Protein AF-A0A3N4KVB0-F1 (afdb_monomer)

pLDDT: mean 78.32, std 17.56, range [36.25, 97.25]

Structure (mmCIF, N/CA/C/O backbone):
data_AF-A0A3N4KVB0-F1
#
_entry.id   AF-A0A3N4KVB0-F1
#
loop_
_atom_site.group_PDB
_atom_site.id
_atom_site.type_symbol
_atom_site.label_atom_id
_atom_site.label_alt_id
_atom_site.label_comp_id
_atom_site.label_asym_id
_atom_site.label_entity_id
_atom_site.label_seq_id
_atom_site.pdbx_PDB_ins_code
_atom_site.Cartn_x
_atom_site.Cartn_y
_atom_site.Cartn_z
_atom_site.occupancy
_atom_site.B_iso_or_equiv
_atom_site.auth_seq_id
_atom_site.auth_comp_id
_atom_site.auth_asym_id
_atom_site.auth_atom_id
_atom_site.pdbx_PDB_model_num
ATOM 1 N N . MET A 1 1 ? 65.030 -39.739 13.034 1.00 39.94 1 MET A N 1
ATOM 2 C CA . MET A 1 1 ? 64.770 -38.358 13.494 1.00 39.94 1 MET A CA 1
ATOM 3 C C . MET A 1 1 ? 63.545 -37.870 12.716 1.00 39.94 1 MET A C 1
ATOM 5 O O . MET A 1 1 ? 63.695 -37.475 11.576 1.00 39.94 1 MET A O 1
ATOM 9 N N . VAL A 1 2 ? 62.306 -38.250 13.070 1.00 39.75 2 VAL A N 1
ATOM 10 C CA . VAL A 1 2 ? 61.427 -37.665 14.118 1.00 39.75 2 VAL A CA 1
ATOM 11 C C . VAL A 1 2 ? 61.568 -36.138 14.090 1.00 39.75 2 VAL A C 1
ATOM 13 O O . VAL A 1 2 ? 62.657 -35.647 14.348 1.00 39.75 2 VAL A O 1
ATOM 16 N N . ILE A 1 3 ? 60.562 -35.369 13.661 1.00 39.62 3 ILE A N 1
ATOM 17 C CA . ILE A 1 3 ? 59.364 -35.053 14.456 1.00 39.62 3 ILE A CA 1
ATOM 18 C C . ILE A 1 3 ? 58.080 -35.038 13.611 1.00 39.62 3 ILE A C 1
ATOM 20 O O . ILE A 1 3 ? 58.019 -34.547 12.489 1.00 39.62 3 ILE A O 1
ATOM 24 N N . ARG A 1 4 ? 57.050 -35.599 14.239 1.00 44.38 4 ARG A N 1
ATOM 25 C CA . ARG A 1 4 ? 55.647 -35.725 13.859 1.00 44.38 4 ARG A CA 1
ATOM 26 C C . ARG A 1 4 ? 54.887 -34.648 14.639 1.00 44.38 4 ARG A C 1
ATOM 28 O O . ARG A 1 4 ? 55.039 -34.626 15.855 1.00 44.38 4 ARG A O 1
ATOM 35 N N . THR A 1 5 ? 54.038 -33.843 14.005 1.00 48.06 5 THR A N 1
ATOM 36 C CA . THR A 1 5 ? 52.937 -33.155 14.705 1.00 48.06 5 THR A CA 1
ATOM 37 C C . THR A 1 5 ? 51.694 -33.070 13.822 1.00 48.06 5 THR A C 1
ATOM 39 O O . THR A 1 5 ? 51.668 -32.485 12.745 1.00 48.06 5 THR A O 1
ATOM 42 N N . THR A 1 6 ? 50.666 -33.744 14.320 1.00 46.03 6 THR A N 1
ATOM 43 C CA . THR A 1 6 ? 49.248 -33.741 13.963 1.00 46.03 6 THR A CA 1
ATOM 44 C C . THR A 1 6 ? 48.544 -32.474 14.458 1.00 46.03 6 THR A C 1
ATOM 46 O O . THR A 1 6 ? 48.849 -32.017 15.553 1.00 46.03 6 THR A O 1
ATOM 49 N N . ASN A 1 7 ? 47.546 -31.989 13.713 1.00 40.47 7 ASN A N 1
ATOM 50 C CA . ASN A 1 7 ? 46.268 -31.474 14.242 1.00 40.47 7 ASN A CA 1
ATOM 51 C C . ASN A 1 7 ? 45.282 -31.340 13.063 1.00 40.47 7 ASN A C 1
ATOM 53 O O . ASN A 1 7 ? 45.571 -30.650 12.094 1.00 40.47 7 ASN A O 1
ATOM 57 N N . CYS A 1 8 ? 44.243 -32.173 12.952 1.00 36.25 8 CYS A N 1
ATOM 58 C CA . CYS A 1 8 ? 42.961 -32.109 13.671 1.00 36.25 8 CYS A CA 1
ATOM 59 C C . CYS A 1 8 ? 42.256 -30.751 13.554 1.00 36.25 8 CYS A C 1
ATOM 61 O O . CYS A 1 8 ? 42.463 -29.886 14.389 1.00 36.25 8 CYS A O 1
ATOM 63 N N . CYS A 1 9 ? 41.352 -30.643 12.576 1.00 37.72 9 CYS A N 1
ATOM 64 C CA . CYS A 1 9 ? 40.074 -29.942 12.714 1.00 37.72 9 CYS A CA 1
ATOM 65 C C . CYS A 1 9 ? 39.022 -30.724 11.915 1.00 37.72 9 CYS A C 1
ATOM 67 O O . CYS A 1 9 ? 38.899 -30.591 10.699 1.00 37.72 9 CYS A O 1
ATOM 69 N N . LEU A 1 10 ? 38.291 -31.581 12.627 1.00 45.41 10 LEU A N 1
ATOM 70 C CA . LEU A 1 10 ? 36.965 -32.046 12.239 1.00 45.41 10 LEU A CA 1
ATOM 71 C C . LEU A 1 10 ? 36.037 -30.825 12.205 1.00 45.41 10 LEU A C 1
ATOM 73 O O . LEU A 1 10 ? 35.887 -30.157 13.225 1.00 45.41 10 LEU A O 1
ATOM 77 N N . PHE A 1 11 ? 35.373 -30.560 11.080 1.00 39.38 11 PHE A N 1
ATOM 78 C CA . PHE A 1 11 ? 34.104 -29.840 11.124 1.00 39.38 11 PHE A CA 1
ATOM 79 C C . PHE A 1 11 ? 33.065 -3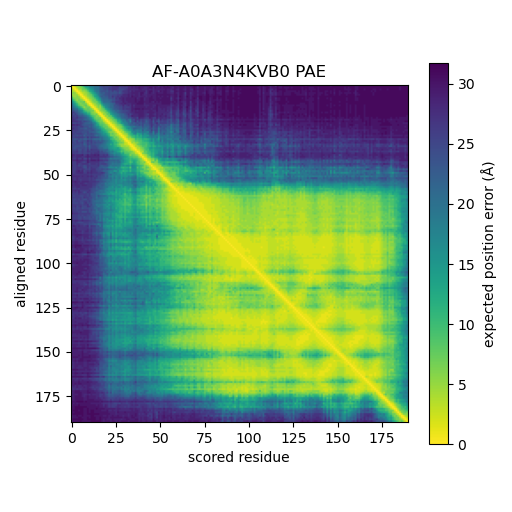0.566 10.282 1.00 39.38 11 PHE A C 1
ATOM 81 O O . PHE A 1 11 ? 33.175 -30.731 9.068 1.00 39.38 11 PHE A O 1
ATOM 88 N N . SER A 1 12 ? 32.097 -31.075 11.028 1.00 39.19 12 SER A N 1
ATOM 89 C CA . SER A 1 12 ? 30.922 -31.801 10.603 1.00 39.19 12 SER A CA 1
ATOM 90 C C . SER A 1 12 ? 29.847 -30.837 10.098 1.00 39.19 12 SER A C 1
ATOM 92 O O . SER A 1 12 ? 29.706 -29.725 10.598 1.00 39.19 12 SER A O 1
ATOM 94 N N . SER A 1 13 ? 29.023 -31.375 9.201 1.00 43.56 13 SER A N 1
ATOM 95 C CA . SER A 1 13 ? 27.627 -31.012 8.954 1.00 43.56 13 SER A CA 1
ATOM 96 C C . SER A 1 13 ? 27.316 -29.833 8.023 1.00 43.56 13 SER A C 1
ATOM 98 O O . SER A 1 13 ? 27.464 -28.661 8.341 1.00 43.56 13 SER A O 1
ATOM 100 N N . SER A 1 14 ? 26.721 -30.233 6.895 1.00 48.12 14 SER A N 1
ATOM 101 C CA . SER A 1 14 ? 25.484 -29.676 6.342 1.00 48.12 14 SER A CA 1
ATOM 102 C C . SER A 1 14 ? 25.466 -28.195 5.965 1.00 48.12 14 SER A C 1
ATOM 104 O O . SER A 1 14 ? 25.083 -27.344 6.751 1.00 48.12 14 SER A O 1
ATOM 106 N N . SER A 1 15 ? 25.663 -27.916 4.675 1.00 44.53 15 SER A N 1
ATOM 107 C CA . SER A 1 15 ? 24.555 -27.396 3.863 1.00 44.53 15 SER A CA 1
ATOM 108 C C . SER A 1 15 ? 24.949 -27.324 2.388 1.00 44.53 15 SER A C 1
ATOM 110 O O . SER A 1 15 ? 25.821 -26.557 1.984 1.00 44.53 15 SER A O 1
ATOM 112 N N . ARG A 1 16 ? 24.277 -28.128 1.560 1.00 48.00 16 ARG A N 1
ATOM 113 C CA . ARG A 1 16 ? 24.369 -28.070 0.097 1.00 48.00 16 ARG A CA 1
ATOM 114 C C . ARG A 1 16 ? 23.515 -26.912 -0.418 1.00 48.00 16 ARG A C 1
ATOM 116 O O . ARG A 1 16 ? 22.483 -27.131 -1.043 1.00 48.00 16 ARG A O 1
ATOM 123 N N . TYR A 1 17 ? 23.948 -25.678 -0.182 1.00 53.25 17 TYR A N 1
ATOM 124 C CA . TYR A 1 17 ? 23.477 -24.556 -0.986 1.00 53.25 17 TYR A CA 1
ATOM 125 C C . TYR A 1 17 ? 24.288 -24.545 -2.277 1.00 53.25 17 TYR A C 1
ATOM 127 O O . TYR A 1 17 ? 25.456 -24.164 -2.303 1.00 53.25 17 TYR A O 1
ATOM 135 N N . LEU A 1 18 ? 23.658 -25.031 -3.347 1.00 49.09 18 LEU A N 1
ATOM 136 C CA . LEU A 1 18 ? 24.132 -24.923 -4.720 1.00 49.09 18 LEU A CA 1
ATOM 137 C C . LEU A 1 18 ? 24.204 -23.439 -5.110 1.00 49.09 18 LEU A C 1
ATOM 139 O O . LEU A 1 18 ? 23.339 -22.920 -5.813 1.00 49.09 18 LEU A O 1
ATOM 143 N N . LEU A 1 19 ? 25.256 -22.749 -4.671 1.00 47.28 19 LEU A N 1
ATOM 144 C CA . LEU A 1 19 ? 25.715 -21.527 -5.312 1.00 47.28 19 LEU A CA 1
ATOM 145 C C . LEU A 1 19 ? 26.264 -21.931 -6.674 1.00 47.28 19 LEU A C 1
ATOM 147 O O . LEU A 1 19 ? 27.447 -22.212 -6.861 1.00 47.28 19 LEU A O 1
ATOM 151 N N . ARG A 1 20 ? 25.354 -21.992 -7.644 1.00 45.25 20 ARG A N 1
ATOM 152 C CA . ARG A 1 20 ? 25.664 -22.062 -9.064 1.00 45.25 20 ARG A CA 1
ATOM 153 C C . ARG A 1 20 ? 26.222 -20.699 -9.465 1.00 45.25 20 ARG A C 1
ATOM 155 O O . ARG A 1 20 ? 25.562 -19.913 -10.135 1.00 45.25 20 ARG A O 1
ATOM 162 N N . ASN A 1 21 ? 27.439 -20.409 -9.009 1.00 51.06 21 ASN A N 1
ATOM 163 C CA . ASN A 1 21 ? 28.239 -19.317 -9.526 1.00 51.06 21 ASN A CA 1
ATOM 164 C C . ASN A 1 21 ? 28.455 -19.617 -11.007 1.00 51.06 21 ASN A C 1
ATOM 166 O O . ASN A 1 21 ? 29.300 -20.430 -11.378 1.00 51.06 21 ASN A O 1
ATOM 170 N N . ALA A 1 22 ? 27.660 -18.975 -11.860 1.00 55.56 22 ALA A N 1
ATOM 171 C CA . ALA A 1 22 ? 27.962 -18.851 -13.270 1.00 55.56 22 ALA A CA 1
ATOM 172 C C . ALA A 1 22 ? 29.211 -17.969 -13.383 1.00 55.56 22 ALA A C 1
ATOM 174 O O . ALA A 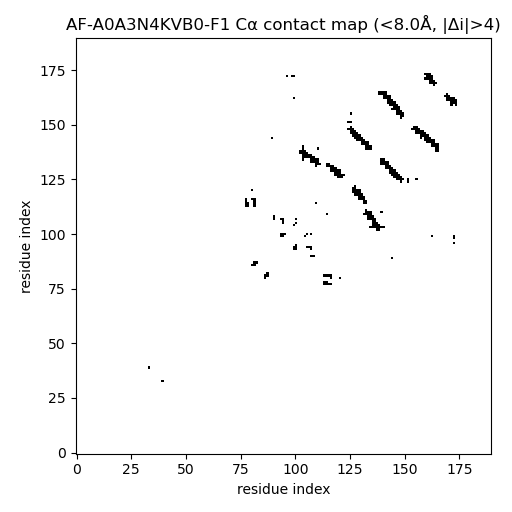1 22 ? 29.139 -16.773 -13.657 1.00 55.56 22 ALA A O 1
ATOM 175 N N . CYS A 1 23 ? 30.375 -18.565 -13.121 1.00 45.06 23 CYS A N 1
ATOM 176 C CA . CYS A 1 23 ? 31.650 -18.012 -13.522 1.00 45.06 23 CYS A CA 1
ATOM 177 C C . CYS A 1 23 ? 31.639 -18.018 -15.051 1.00 45.06 23 CYS A C 1
ATOM 179 O O . CYS A 1 23 ? 31.999 -18.999 -15.698 1.00 45.06 23 CYS A O 1
ATOM 181 N N . SER A 1 24 ? 31.135 -16.934 -15.640 1.00 55.94 24 SER A N 1
ATOM 182 C CA . SER A 1 24 ? 31.396 -16.602 -17.031 1.00 55.94 24 SER A CA 1
ATOM 183 C C . SER A 1 24 ? 32.906 -16.426 -17.136 1.00 55.94 24 SER A C 1
ATOM 185 O O . SER A 1 24 ? 33.425 -15.328 -16.918 1.00 55.94 24 SER A O 1
ATOM 187 N N . ILE A 1 25 ? 33.615 -17.512 -17.448 1.00 56.19 25 ILE A N 1
ATOM 188 C CA . ILE A 1 25 ? 35.012 -17.474 -17.862 1.00 56.19 25 ILE A CA 1
ATOM 189 C C . ILE A 1 25 ? 35.021 -16.677 -19.162 1.00 56.19 25 ILE A C 1
ATOM 191 O O . ILE A 1 25 ? 34.842 -17.193 -20.264 1.00 56.19 25 ILE A O 1
ATOM 195 N N . ARG A 1 26 ? 35.160 -15.359 -19.021 1.00 59.38 26 ARG A N 1
ATOM 196 C CA . ARG A 1 26 ? 35.426 -14.451 -20.121 1.00 59.38 26 ARG A CA 1
ATOM 197 C C . ARG A 1 26 ? 36.766 -14.910 -20.670 1.00 59.38 26 ARG A C 1
ATOM 199 O O . ARG A 1 26 ? 37.788 -14.698 -20.022 1.00 59.38 26 ARG A O 1
ATOM 206 N N . SER A 1 27 ? 36.746 -15.593 -21.815 1.00 56.69 27 SER A N 1
ATOM 207 C CA . SER A 1 27 ? 37.956 -15.953 -22.549 1.00 56.69 27 SER A CA 1
ATOM 208 C C . SER A 1 27 ? 38.737 -14.663 -22.792 1.00 56.69 27 SER A C 1
ATOM 210 O O . SER A 1 27 ? 38.398 -13.852 -23.658 1.00 56.69 27 SER A O 1
ATOM 212 N N . ARG A 1 28 ? 39.739 -14.413 -21.945 1.00 58.88 28 ARG A N 1
ATOM 213 C CA . ARG A 1 28 ? 40.750 -13.401 -22.198 1.00 58.88 28 ARG A CA 1
ATOM 214 C C . ARG A 1 28 ? 41.531 -13.949 -23.380 1.00 58.88 28 ARG A C 1
ATOM 216 O O . ARG A 1 28 ? 42.357 -14.836 -23.205 1.00 58.88 28 ARG A O 1
ATOM 223 N N . LYS A 1 29 ? 41.228 -13.471 -24.590 1.00 57.44 29 LYS A N 1
ATOM 224 C CA . LYS A 1 29 ? 42.141 -13.642 -25.721 1.00 57.44 29 LYS A CA 1
ATOM 225 C C . LYS A 1 29 ? 43.441 -12.963 -25.305 1.00 57.44 29 LYS A C 1
ATOM 227 O O . LYS A 1 29 ? 43.504 -11.739 -25.256 1.00 57.44 29 LYS A O 1
ATOM 232 N N . ILE A 1 30 ? 44.424 -13.761 -24.907 1.00 60.62 30 ILE A N 1
ATOM 233 C CA . ILE A 1 30 ? 45.775 -13.291 -24.631 1.00 60.62 30 ILE A CA 1
ATOM 234 C C . ILE A 1 30 ? 46.317 -12.846 -25.986 1.00 60.62 30 ILE A C 1
ATOM 236 O O . ILE A 1 30 ? 46.565 -13.672 -26.863 1.00 60.62 30 ILE A O 1
ATOM 240 N N . THR A 1 31 ? 46.407 -11.536 -26.201 1.00 60.94 31 THR A N 1
ATOM 241 C CA . THR A 1 31 ? 47.131 -10.999 -27.350 1.00 60.94 31 THR A CA 1
ATOM 242 C C . THR A 1 31 ? 48.589 -11.387 -27.156 1.00 60.94 31 THR A C 1
ATOM 244 O O . THR A 1 31 ? 49.224 -10.952 -26.198 1.00 60.94 31 THR A O 1
ATOM 247 N N . ILE A 1 32 ? 49.088 -12.277 -28.008 1.00 67.12 32 ILE A N 1
ATOM 248 C CA . ILE A 1 32 ? 50.472 -12.749 -27.961 1.00 67.12 32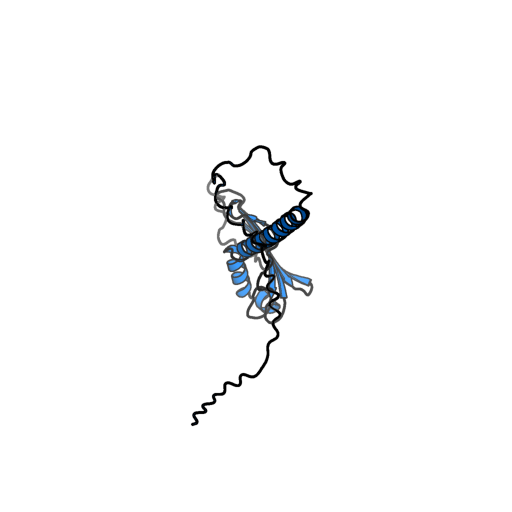 ILE A CA 1
ATOM 249 C C . ILE A 1 32 ? 51.389 -11.540 -28.185 1.00 67.12 32 ILE A C 1
ATOM 251 O O . ILE A 1 32 ? 51.090 -10.693 -29.031 1.00 67.12 32 ILE A O 1
ATOM 255 N N . ALA A 1 33 ? 52.487 -11.458 -27.429 1.00 69.12 33 ALA A N 1
ATOM 256 C CA . ALA A 1 33 ? 53.487 -10.416 -27.619 1.00 69.12 33 ALA A CA 1
ATOM 257 C C . ALA A 1 33 ? 54.062 -10.487 -29.053 1.00 69.12 33 ALA A C 1
ATOM 259 O O . ALA A 1 33 ? 54.338 -11.584 -29.550 1.00 69.12 33 ALA A O 1
ATOM 260 N N . PRO A 1 34 ? 54.212 -9.346 -29.742 1.00 65.06 34 PRO A N 1
ATOM 261 C CA . PRO A 1 34 ? 54.744 -9.310 -31.100 1.00 65.06 34 PRO A CA 1
ATOM 262 C C . PRO A 1 34 ? 56.195 -9.808 -31.131 1.00 65.06 34 PRO A C 1
ATOM 264 O O . PRO A 1 34 ? 56.968 -9.575 -30.204 1.00 65.06 34 PRO A O 1
ATOM 267 N N . LYS A 1 35 ? 56.562 -10.520 -32.202 1.00 69.56 35 LYS A N 1
ATOM 268 C CA . LYS A 1 35 ? 57.919 -11.056 -32.392 1.00 69.56 35 LYS A CA 1
ATOM 269 C C . LYS A 1 35 ? 58.914 -9.912 -32.641 1.00 69.56 35 LYS A C 1
ATOM 271 O O . LYS A 1 35 ? 58.561 -8.920 -33.279 1.00 69.56 35 LYS A O 1
ATOM 276 N N . THR A 1 36 ? 60.153 -10.069 -32.176 1.00 68.69 36 THR A N 1
ATOM 277 C CA . THR A 1 36 ? 61.241 -9.089 -32.335 1.00 68.69 36 THR A CA 1
ATOM 278 C C . THR A 1 36 ? 61.428 -8.714 -33.812 1.00 68.69 36 THR A C 1
ATOM 280 O O . THR A 1 36 ? 61.594 -9.599 -34.648 1.00 68.69 36 THR A O 1
ATOM 283 N N . GLY A 1 37 ? 61.358 -7.416 -34.135 1.00 68.94 37 GLY A N 1
ATOM 284 C CA . GLY A 1 37 ? 61.460 -6.884 -35.506 1.00 68.94 37 GLY A CA 1
ATOM 285 C C . GLY A 1 37 ? 60.140 -6.431 -36.147 1.00 68.94 37 GLY A C 1
ATOM 286 O O . GLY A 1 37 ? 60.154 -5.921 -37.262 1.00 68.94 37 GLY A O 1
ATOM 287 N N . GLN A 1 38 ? 58.998 -6.579 -35.466 1.00 66.00 38 GLN A N 1
ATOM 288 C CA . GLN A 1 38 ? 57.717 -6.033 -35.932 1.00 66.00 38 GLN A CA 1
ATOM 289 C C . GLN A 1 38 ? 57.484 -4.632 -35.350 1.00 66.00 38 GLN A C 1
ATOM 291 O O . GLN A 1 38 ? 57.566 -4.440 -34.137 1.00 66.00 38 GLN A O 1
ATOM 296 N N . VAL A 1 39 ? 57.172 -3.655 -36.206 1.00 64.38 39 VAL A N 1
ATOM 297 C CA . VAL A 1 39 ? 56.772 -2.303 -35.782 1.00 64.38 39 VAL A CA 1
ATOM 298 C C . VAL A 1 39 ? 55.479 -2.375 -34.963 1.00 64.38 39 VAL A C 1
ATOM 300 O O . VAL A 1 39 ? 54.445 -2.833 -35.443 1.00 64.38 39 VAL A O 1
ATOM 303 N N . LEU A 1 40 ? 55.545 -1.928 -33.705 1.00 62.00 40 LEU A N 1
ATOM 304 C CA . LEU A 1 40 ? 54.462 -2.035 -32.713 1.00 62.00 40 LEU A CA 1
ATOM 305 C C . LEU A 1 40 ? 53.258 -1.120 -32.997 1.00 62.00 40 LEU A C 1
ATOM 307 O O . LEU A 1 40 ? 52.252 -1.191 -32.293 1.00 62.00 40 LEU A O 1
ATOM 311 N N . THR A 1 41 ? 53.361 -0.250 -33.999 1.00 64.75 41 THR A N 1
ATOM 312 C CA . THR A 1 41 ? 52.458 0.888 -34.206 1.00 64.75 41 THR A CA 1
ATOM 313 C C . THR A 1 41 ? 51.632 0.818 -35.486 1.00 64.75 41 THR A C 1
ATOM 315 O O . THR A 1 41 ? 50.689 1.594 -35.625 1.00 64.75 41 THR A O 1
ATOM 318 N N . GLU A 1 42 ? 51.894 -0.122 -36.397 1.00 62.34 42 GLU A N 1
ATOM 319 C CA . GLU A 1 42 ? 51.132 -0.190 -37.644 1.00 62.34 42 GLU A CA 1
ATOM 320 C C . GLU A 1 42 ? 49.908 -1.096 -37.499 1.00 62.34 42 GLU A C 1
ATOM 322 O O . GLU A 1 42 ? 49.931 -2.316 -37.694 1.00 62.34 42 GLU A O 1
ATOM 327 N N . ARG A 1 43 ? 48.788 -0.476 -37.123 1.00 65.56 43 ARG A N 1
ATOM 328 C CA . ARG A 1 43 ? 47.470 -1.107 -37.161 1.00 65.56 43 ARG A CA 1
ATOM 329 C C . ARG A 1 43 ? 47.085 -1.284 -38.634 1.00 65.56 43 ARG A C 1
ATOM 331 O O . ARG A 1 43 ? 46.422 -0.413 -39.179 1.00 65.56 43 ARG A O 1
ATOM 338 N N . ARG A 1 44 ? 47.517 -2.382 -39.276 1.00 65.50 44 ARG A N 1
ATOM 339 C CA . ARG A 1 44 ? 47.188 -2.688 -40.685 1.00 65.50 44 ARG A CA 1
ATOM 340 C C . ARG A 1 44 ? 45.701 -2.427 -40.958 1.00 65.50 44 ARG A C 1
ATOM 342 O O . ARG A 1 44 ? 44.852 -3.145 -40.422 1.00 65.50 44 ARG A O 1
ATOM 349 N N . SER A 1 45 ? 45.412 -1.412 -41.774 1.00 68.56 45 SER A N 1
ATOM 350 C CA . SER A 1 45 ? 44.060 -1.031 -42.204 1.00 68.56 45 SER A CA 1
ATOM 351 C C . SER A 1 45 ? 43.394 -2.118 -43.044 1.00 68.56 45 SER A C 1
ATOM 353 O O . SER A 1 45 ? 42.176 -2.248 -43.025 1.00 68.56 45 SER A O 1
ATOM 355 N N . ASP A 1 46 ? 44.196 -2.952 -43.706 1.00 71.00 46 ASP A N 1
ATOM 356 C CA . ASP A 1 46 ? 43.734 -3.895 -44.732 1.00 71.00 46 ASP A CA 1
ATOM 357 C C . ASP A 1 46 ? 43.317 -5.260 -44.161 1.00 71.00 46 ASP A C 1
ATOM 359 O O . ASP A 1 46 ? 43.199 -6.258 -44.874 1.00 71.00 46 ASP A O 1
ATOM 363 N N . ARG A 1 47 ? 43.097 -5.345 -42.843 1.00 72.88 47 ARG A N 1
ATOM 364 C CA . ARG A 1 47 ? 42.525 -6.542 -42.223 1.00 72.88 47 ARG A CA 1
ATOM 365 C C . ARG A 1 47 ? 41.011 -6.501 -42.399 1.00 72.88 47 ARG A C 1
ATOM 367 O O . ARG A 1 47 ? 40.340 -5.701 -41.751 1.00 72.88 47 ARG A O 1
ATOM 374 N N . ALA A 1 48 ? 40.473 -7.424 -43.196 1.00 74.31 48 ALA A N 1
ATOM 375 C CA . ALA A 1 48 ? 39.035 -7.663 -43.252 1.00 74.31 48 ALA A CA 1
ATOM 376 C C . ALA A 1 48 ? 38.477 -7.811 -41.826 1.00 74.31 48 ALA A C 1
ATOM 378 O O . ALA A 1 48 ? 39.004 -8.588 -41.017 1.00 74.31 48 ALA A O 1
ATOM 379 N N . LEU A 1 49 ? 37.445 -7.024 -41.498 1.00 75.38 49 LEU A N 1
ATOM 380 C CA . LEU A 1 49 ? 36.803 -7.116 -40.193 1.00 75.38 49 LEU A CA 1
ATOM 381 C C . LEU A 1 49 ? 36.292 -8.553 -40.006 1.00 75.38 49 LEU A C 1
ATOM 383 O O . LEU A 1 49 ? 35.730 -9.123 -40.944 1.00 75.38 49 LEU A O 1
ATOM 387 N N . PRO A 1 50 ? 36.479 -9.166 -38.821 1.00 77.38 50 PRO A N 1
ATOM 388 C CA . PRO A 1 50 ? 35.891 -10.470 -38.560 1.00 77.38 50 PRO A CA 1
ATOM 389 C C . PRO A 1 50 ? 34.379 -10.366 -38.763 1.00 77.38 50 PRO A C 1
ATOM 391 O O . PRO A 1 50 ? 33.745 -9.474 -38.197 1.00 77.38 50 PRO A O 1
ATOM 394 N N . ALA A 1 51 ? 33.814 -11.269 -39.567 1.00 74.75 51 ALA A N 1
ATOM 395 C CA . ALA A 1 51 ? 32.380 -11.320 -39.803 1.00 74.75 51 ALA A CA 1
ATOM 396 C C . ALA A 1 51 ? 31.662 -11.541 -38.463 1.00 74.75 51 ALA A C 1
ATOM 398 O O . ALA A 1 51 ? 31.694 -12.625 -37.876 1.00 74.75 51 ALA A O 1
ATOM 399 N N . VAL A 1 52 ? 31.057 -10.479 -37.939 1.00 73.06 52 VAL A N 1
ATOM 400 C CA . VAL A 1 52 ? 30.216 -10.537 -36.747 1.00 73.06 52 VAL A CA 1
ATOM 401 C C . VAL A 1 52 ? 28.886 -11.153 -37.161 1.00 73.06 52 VAL A C 1
ATOM 403 O O . VAL A 1 52 ? 28.022 -10.481 -37.714 1.00 73.06 52 VAL A O 1
ATOM 406 N N . GLY A 1 53 ? 28.734 -12.456 -36.918 1.00 73.38 53 GLY A N 1
ATOM 407 C CA . GLY A 1 53 ? 27.443 -13.130 -37.044 1.00 73.38 53 GLY A CA 1
ATOM 408 C C . GLY A 1 53 ? 26.406 -12.538 -36.076 1.00 73.38 53 GLY A C 1
ATOM 409 O O . GLY A 1 53 ? 26.784 -11.933 -35.064 1.00 73.38 53 GLY A O 1
ATOM 410 N N . PRO A 1 54 ? 25.097 -12.702 -36.347 1.00 69.12 54 PRO A N 1
ATOM 411 C CA . PRO A 1 54 ? 24.044 -12.146 -35.505 1.00 69.12 54 PRO A CA 1
ATOM 412 C C . PRO A 1 54 ? 24.214 -12.622 -34.060 1.00 69.12 54 PRO A C 1
ATOM 414 O O . PRO A 1 54 ? 24.208 -13.816 -33.751 1.00 69.12 54 PRO A O 1
ATOM 417 N N . ARG A 1 55 ? 24.396 -11.666 -33.146 1.00 73.31 55 ARG A N 1
ATOM 418 C CA . ARG A 1 55 ? 24.714 -11.946 -31.746 1.00 73.31 55 ARG A CA 1
ATOM 419 C C . ARG A 1 55 ? 23.440 -12.327 -30.990 1.00 73.31 55 ARG A C 1
ATOM 421 O O . ARG A 1 55 ? 22.868 -11.526 -30.264 1.00 73.31 55 ARG A O 1
ATOM 428 N N . ARG A 1 56 ? 23.001 -13.583 -31.125 1.00 74.62 56 ARG A N 1
ATOM 429 C CA . ARG A 1 56 ? 21.802 -14.135 -30.453 1.00 74.62 56 ARG A CA 1
ATOM 430 C C . ARG A 1 56 ? 21.759 -13.849 -28.942 1.00 74.62 56 ARG A C 1
ATOM 432 O O . ARG A 1 56 ? 20.680 -13.705 -28.379 1.00 74.62 56 ARG A O 1
ATOM 439 N N . SER A 1 57 ? 22.915 -13.699 -28.289 1.00 72.81 57 SER A N 1
ATOM 440 C CA . SER A 1 57 ? 22.987 -13.352 -26.865 1.00 72.81 57 SER A CA 1
ATOM 441 C C . SER A 1 57 ? 22.420 -11.966 -26.539 1.00 72.81 57 SER A C 1
ATOM 443 O O . SER A 1 57 ? 21.817 -11.818 -25.484 1.00 72.81 57 SER A O 1
ATOM 445 N N . THR A 1 58 ? 22.585 -10.957 -27.407 1.00 78.50 58 THR A N 1
ATOM 446 C CA . THR A 1 58 ? 22.052 -9.604 -27.150 1.00 78.50 58 THR A CA 1
ATOM 447 C C . THR A 1 58 ? 20.544 -9.546 -27.354 1.00 78.50 58 THR A C 1
ATOM 449 O O . THR A 1 58 ? 19.859 -8.848 -26.615 1.00 78.50 58 THR A O 1
ATOM 452 N N . LEU A 1 59 ? 20.020 -10.345 -28.289 1.00 85.88 59 LEU A N 1
ATOM 453 C CA . LEU A 1 59 ? 18.578 -10.496 -28.504 1.00 85.88 59 LEU A CA 1
ATOM 454 C C . LEU A 1 59 ? 17.866 -11.127 -27.300 1.00 85.88 59 LEU A C 1
ATOM 456 O O . LEU A 1 59 ? 16.688 -10.868 -27.098 1.00 85.88 59 LEU A O 1
ATOM 460 N N . ILE A 1 60 ? 18.572 -11.924 -26.492 1.00 87.25 60 ILE A N 1
ATOM 461 C CA . ILE A 1 60 ? 18.023 -12.538 -25.274 1.00 87.25 60 ILE A CA 1
ATOM 462 C C . ILE A 1 60 ? 18.300 -11.669 -24.040 1.00 87.25 60 ILE A C 1
ATOM 464 O O . ILE A 1 60 ? 17.430 -11.515 -23.189 1.00 87.25 60 ILE A O 1
ATOM 468 N N . SER A 1 61 ? 19.489 -11.069 -23.920 1.00 90.50 61 SER A N 1
ATOM 469 C CA . SER A 1 61 ? 19.850 -10.319 -22.711 1.00 90.50 61 SER A CA 1
ATOM 470 C C . SER A 1 61 ? 19.065 -9.016 -22.554 1.00 90.50 61 SER A C 1
ATOM 472 O O . SER A 1 61 ? 18.743 -8.646 -21.431 1.00 90.50 61 SER A O 1
ATOM 474 N N . VAL A 1 62 ? 18.748 -8.323 -23.655 1.00 93.50 62 VAL A N 1
ATOM 475 C CA . VAL A 1 62 ? 17.980 -7.065 -23.626 1.00 93.50 62 VAL A CA 1
ATOM 476 C C . VAL A 1 62 ? 16.560 -7.259 -23.080 1.00 93.50 62 VAL A C 1
ATOM 478 O O . VAL A 1 62 ? 16.225 -6.572 -22.117 1.00 93.50 62 VAL A O 1
ATOM 481 N N . PRO A 1 63 ? 15.722 -8.182 -23.596 1.00 94.62 63 PRO A N 1
ATOM 482 C CA . PRO A 1 63 ? 14.382 -8.372 -23.046 1.00 94.62 63 PRO A CA 1
ATOM 483 C C . PRO A 1 63 ? 14.428 -8.878 -21.604 1.00 94.62 63 PRO A C 1
ATOM 485 O O . PRO A 1 63 ? 13.658 -8.402 -20.780 1.00 94.62 63 PRO A O 1
ATOM 488 N N . VAL A 1 64 ? 15.368 -9.766 -21.259 1.00 95.56 64 VAL A N 1
ATOM 489 C CA . VAL A 1 64 ? 15.543 -10.222 -19.869 1.00 95.56 64 VAL A CA 1
ATOM 490 C C . VAL A 1 64 ? 15.863 -9.049 -18.941 1.00 95.56 64 VAL A C 1
ATOM 492 O O . VAL A 1 64 ? 15.248 -8.917 -17.885 1.00 95.56 64 VAL A O 1
ATOM 495 N N . PHE A 1 65 ? 16.779 -8.165 -19.342 1.00 96.06 65 PHE A N 1
ATOM 496 C CA . PHE A 1 65 ? 17.100 -6.961 -18.581 1.00 96.06 65 PHE A CA 1
ATOM 497 C C . PHE A 1 65 ? 15.881 -6.045 -18.421 1.00 96.06 65 PHE A C 1
ATOM 499 O O . PHE A 1 65 ? 15.596 -5.610 -17.309 1.00 96.06 65 PHE A O 1
ATOM 506 N N . LEU A 1 66 ? 15.132 -5.796 -19.500 1.00 96.94 66 LEU A N 1
ATOM 507 C CA . LEU A 1 66 ? 13.927 -4.965 -19.457 1.00 96.94 66 LEU A CA 1
ATOM 508 C C . LEU A 1 66 ? 12.834 -5.563 -18.563 1.00 96.94 66 LEU A C 1
ATOM 510 O O . LEU A 1 66 ? 12.175 -4.817 -17.845 1.00 96.94 66 LEU A O 1
ATOM 514 N N . VAL A 1 67 ? 12.669 -6.888 -18.551 1.00 97.25 67 VAL A N 1
ATOM 515 C CA . VAL A 1 67 ? 11.724 -7.577 -17.658 1.00 97.25 67 VAL A CA 1
ATOM 516 C C . VAL A 1 67 ? 12.135 -7.405 -16.199 1.00 97.25 67 VAL A C 1
ATOM 518 O O . VAL A 1 67 ? 11.301 -7.043 -15.373 1.00 97.25 67 VAL A O 1
ATOM 521 N N . ILE A 1 68 ? 13.413 -7.615 -15.873 1.00 97.19 68 ILE A N 1
ATOM 522 C CA . ILE A 1 68 ? 13.917 -7.443 -14.502 1.00 97.19 68 ILE A CA 1
ATOM 523 C C . ILE A 1 68 ? 13.781 -5.984 -14.059 1.00 97.19 68 ILE A C 1
ATOM 525 O O . ILE A 1 68 ? 13.321 -5.720 -12.945 1.00 97.19 68 ILE A O 1
ATOM 529 N N . LEU A 1 69 ? 14.148 -5.039 -14.927 1.00 97.19 69 LEU A N 1
ATOM 530 C CA . LEU A 1 69 ? 14.025 -3.611 -14.660 1.00 97.19 69 LEU A CA 1
ATOM 531 C C . LEU A 1 69 ? 12.559 -3.227 -14.433 1.00 97.19 69 LEU A C 1
ATOM 533 O O . LEU A 1 69 ? 12.241 -2.645 -13.403 1.00 97.19 69 LEU A O 1
ATOM 537 N N . GLY A 1 70 ? 11.660 -3.626 -15.336 1.00 97.25 70 GLY A N 1
ATOM 538 C CA . GLY A 1 70 ? 10.226 -3.360 -15.227 1.00 97.25 70 GLY A CA 1
ATOM 539 C C . GLY A 1 70 ? 9.606 -3.961 -13.965 1.00 97.25 70 GLY A C 1
ATOM 540 O O . GLY A 1 70 ? 8.885 -3.269 -13.249 1.00 97.25 70 GLY A O 1
ATOM 541 N N . ALA A 1 71 ? 9.941 -5.210 -13.630 1.00 95.88 71 ALA A N 1
ATOM 542 C CA . ALA A 1 71 ? 9.488 -5.850 -12.395 1.00 95.88 71 ALA A CA 1
ATOM 543 C C . ALA A 1 71 ? 9.986 -5.099 -11.148 1.00 95.88 71 ALA A C 1
ATOM 545 O O . ALA A 1 71 ? 9.216 -4.864 -10.215 1.00 95.88 71 ALA A O 1
ATOM 546 N N . SER A 1 72 ? 11.248 -4.664 -11.156 1.00 94.62 72 SER A N 1
ATOM 547 C CA . SER A 1 72 ? 11.841 -3.886 -10.062 1.00 94.62 72 SER A CA 1
ATOM 548 C C . SER A 1 72 ? 11.162 -2.523 -9.906 1.00 94.62 72 SER A C 1
ATOM 550 O O . SER A 1 72 ? 10.829 -2.121 -8.792 1.00 94.62 72 SER A O 1
ATOM 552 N N . THR A 1 73 ? 10.893 -1.824 -11.011 1.00 94.50 73 THR A N 1
ATOM 553 C CA . THR A 1 73 ? 10.193 -0.534 -11.011 1.00 94.50 73 THR A CA 1
ATOM 554 C C . THR A 1 73 ? 8.761 -0.667 -10.490 1.00 94.50 73 THR A C 1
ATOM 556 O O . THR A 1 73 ? 8.342 0.134 -9.656 1.00 94.50 73 THR A O 1
ATOM 559 N N . LEU A 1 74 ? 8.021 -1.699 -10.911 1.00 91.12 74 LEU A N 1
ATOM 560 C CA . LEU A 1 74 ? 6.671 -1.966 -10.401 1.00 91.12 74 LEU A CA 1
ATOM 561 C C . LEU A 1 74 ? 6.677 -2.250 -8.893 1.00 91.12 74 LEU A C 1
ATOM 563 O O . LEU A 1 74 ? 5.849 -1.704 -8.162 1.00 91.12 74 LEU A O 1
ATOM 567 N N . ALA A 1 75 ? 7.634 -3.052 -8.418 1.00 89.81 75 ALA A N 1
ATOM 568 C CA . ALA A 1 75 ? 7.797 -3.328 -6.995 1.00 89.81 75 ALA A CA 1
ATOM 569 C C . ALA A 1 75 ? 8.101 -2.049 -6.199 1.00 89.81 75 ALA A C 1
ATOM 571 O O . ALA A 1 75 ? 7.497 -1.814 -5.151 1.00 89.81 75 ALA A O 1
ATOM 572 N N . LEU A 1 76 ? 8.983 -1.191 -6.722 1.00 91.00 76 LEU A N 1
ATOM 573 C CA . LEU A 1 76 ? 9.335 0.074 -6.086 1.00 91.00 76 LEU A CA 1
ATOM 574 C C . LEU A 1 76 ? 8.141 1.032 -6.015 1.00 91.00 76 LEU A C 1
ATOM 576 O O . LEU A 1 76 ? 7.890 1.612 -4.960 1.00 91.00 76 LEU A O 1
ATOM 580 N N . PHE A 1 77 ? 7.369 1.172 -7.095 1.00 89.12 77 PHE A N 1
ATOM 581 C CA . PHE A 1 77 ? 6.168 2.008 -7.079 1.00 89.12 77 PHE A CA 1
ATOM 582 C C . PHE A 1 77 ? 5.130 1.508 -6.078 1.00 89.12 77 PHE A C 1
ATOM 584 O O . PHE A 1 77 ? 4.523 2.318 -5.377 1.00 89.12 77 PHE A O 1
ATOM 591 N N . ASN A 1 78 ? 4.943 0.191 -5.961 1.00 89.06 78 ASN A N 1
ATOM 592 C CA . ASN A 1 78 ? 4.039 -0.353 -4.953 1.00 89.06 78 ASN A CA 1
ATOM 593 C C . ASN A 1 78 ? 4.534 -0.059 -3.525 1.00 89.06 78 ASN A C 1
ATOM 595 O O . ASN A 1 78 ? 3.748 0.375 -2.685 1.00 89.06 78 ASN A O 1
ATOM 599 N N . TYR A 1 79 ? 5.837 -0.206 -3.272 1.00 89.19 79 TYR A N 1
ATOM 600 C CA . TYR A 1 79 ? 6.443 0.124 -1.979 1.00 89.19 79 TYR A CA 1
ATOM 601 C C . TYR A 1 79 ? 6.302 1.612 -1.614 1.00 89.19 79 TYR A C 1
ATOM 603 O O . TYR A 1 79 ? 6.014 1.964 -0.467 1.00 89.19 79 TYR A O 1
ATOM 611 N N . GLN A 1 80 ? 6.463 2.508 -2.591 1.00 87.88 80 GLN A N 1
ATOM 612 C CA . GLN A 1 80 ? 6.248 3.940 -2.384 1.00 87.88 80 GLN A CA 1
ATOM 613 C C . GLN A 1 80 ? 4.785 4.254 -2.050 1.00 87.88 80 GLN A C 1
ATOM 615 O O . GLN A 1 80 ? 4.517 4.999 -1.106 1.00 87.88 80 GLN A O 1
ATOM 620 N N . LYS A 1 81 ? 3.827 3.641 -2.763 1.00 87.31 81 LYS A N 1
ATOM 621 C CA . LYS A 1 81 ? 2.398 3.790 -2.450 1.00 87.31 81 LYS A CA 1
ATOM 622 C C . LYS A 1 81 ? 2.079 3.310 -1.033 1.00 87.31 81 LYS A C 1
ATOM 624 O O . LYS A 1 81 ? 1.397 4.028 -0.307 1.00 87.31 81 LYS A O 1
ATOM 629 N N . SER A 1 82 ? 2.594 2.152 -0.608 1.00 86.44 82 SER A N 1
ATOM 630 C CA . SER A 1 82 ? 2.313 1.610 0.733 1.00 86.44 82 SER A CA 1
ATOM 631 C C . SER A 1 82 ? 2.926 2.430 1.865 1.00 86.44 82 SER A C 1
ATOM 633 O O . SER A 1 82 ? 2.406 2.425 2.974 1.00 86.44 82 SER A O 1
ATOM 635 N N . SER A 1 83 ? 4.014 3.146 1.585 1.00 85.31 83 SER A N 1
ATOM 636 C CA . 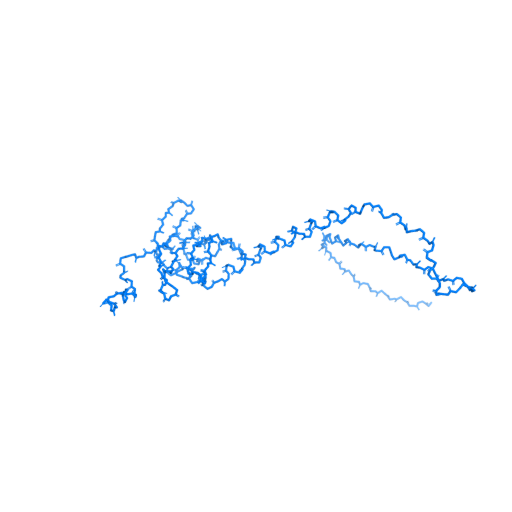SER A 1 83 ? 4.736 3.969 2.564 1.00 85.31 83 SER A CA 1
ATOM 637 C C . SER A 1 83 ? 4.192 5.399 2.679 1.00 85.31 83 SER A C 1
ATOM 639 O O . SER A 1 83 ? 4.793 6.246 3.336 1.00 85.31 83 SER A O 1
ATOM 641 N N . THR A 1 84 ? 3.072 5.703 2.023 1.00 90.38 84 THR A N 1
ATOM 642 C CA . THR A 1 84 ? 2.480 7.043 2.039 1.00 90.38 84 THR A CA 1
ATOM 643 C C . THR A 1 84 ? 1.737 7.323 3.351 1.00 90.38 84 THR A C 1
ATOM 645 O O . THR A 1 84 ? 1.071 6.444 3.898 1.00 90.38 84 THR A O 1
ATOM 648 N N . SER A 1 85 ? 1.776 8.577 3.818 1.00 90.69 85 SER A N 1
ATOM 649 C CA . SER A 1 85 ? 1.104 9.035 5.047 1.00 90.69 85 SER A CA 1
ATOM 650 C C . SER A 1 85 ? -0.391 8.703 5.093 1.00 90.69 85 SER A C 1
ATOM 652 O O . SER A 1 85 ? -0.878 8.265 6.128 1.00 90.69 85 SER A O 1
ATOM 654 N N . VAL A 1 86 ? -1.096 8.842 3.967 1.00 90.62 86 VAL A N 1
ATOM 655 C CA . VAL A 1 86 ? -2.526 8.516 3.819 1.00 90.62 86 VAL A CA 1
ATOM 656 C C . VAL A 1 86 ? -2.819 7.042 4.124 1.00 90.62 86 VAL A C 1
ATOM 658 O O . VAL A 1 86 ? -3.820 6.715 4.757 1.00 90.62 86 VAL A O 1
ATOM 661 N N . VAL A 1 87 ? -1.952 6.122 3.696 1.00 91.88 87 VAL A N 1
ATOM 662 C CA . VAL A 1 87 ? -2.160 4.685 3.938 1.00 91.88 87 VAL A CA 1
ATOM 663 C C . VAL A 1 87 ? -1.947 4.377 5.421 1.00 91.88 87 VAL A C 1
ATOM 665 O O . VAL A 1 87 ? -2.790 3.744 6.051 1.00 91.88 87 VAL A O 1
ATOM 668 N N . SER A 1 88 ? -0.870 4.901 6.010 1.00 92.31 88 SER A N 1
ATOM 669 C CA . SER A 1 88 ? -0.577 4.726 7.436 1.00 92.31 88 SER A CA 1
ATOM 670 C C . SER A 1 88 ? -1.645 5.347 8.344 1.00 92.31 88 SER A C 1
ATOM 672 O O . SER A 1 88 ? -2.016 4.739 9.349 1.00 92.31 88 SER A O 1
ATOM 674 N N . SER A 1 89 ? -2.167 6.530 7.998 1.00 91.94 89 SER A N 1
ATOM 675 C CA . SER A 1 89 ? -3.203 7.208 8.784 1.00 91.94 89 SER A CA 1
A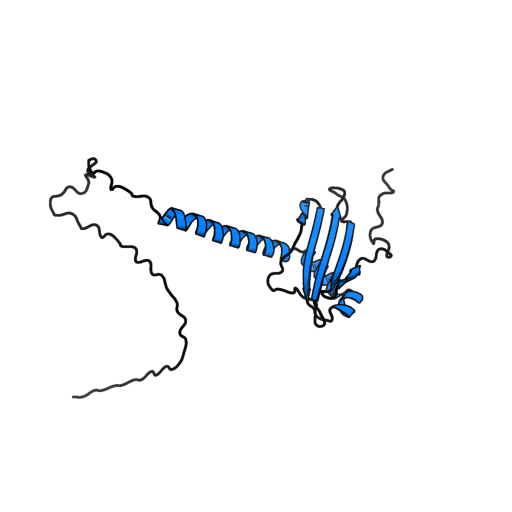TOM 676 C C . SER A 1 89 ? -4.535 6.471 8.718 1.00 91.94 89 SER A C 1
ATOM 678 O O . SER A 1 89 ? -5.164 6.250 9.749 1.00 91.94 89 SER A O 1
ATOM 680 N N . THR A 1 90 ? -4.942 6.026 7.530 1.00 93.38 90 THR A N 1
ATOM 681 C CA . THR A 1 90 ? -6.192 5.280 7.364 1.00 93.38 90 THR A CA 1
ATOM 682 C C . THR A 1 90 ? -6.130 3.895 8.012 1.00 93.38 90 THR A C 1
ATOM 684 O O . THR A 1 90 ? -7.117 3.456 8.601 1.00 93.38 90 THR A O 1
ATOM 687 N N . LEU A 1 91 ? -4.966 3.232 8.008 1.00 92.94 91 LEU A N 1
ATOM 688 C CA . LEU A 1 91 ? -4.765 1.987 8.755 1.00 92.94 91 LEU A CA 1
ATOM 689 C C . LEU A 1 91 ? -4.857 2.224 10.267 1.00 92.94 91 LEU A C 1
ATOM 691 O O . LEU A 1 91 ? -5.428 1.414 10.994 1.00 92.94 91 LEU A O 1
ATOM 695 N N . TYR A 1 92 ? -4.299 3.331 10.758 1.00 92.88 92 TYR A N 1
ATOM 696 C CA . TYR A 1 92 ? -4.417 3.691 12.166 1.00 92.88 92 TYR A CA 1
ATOM 697 C C . TYR A 1 92 ? -5.864 4.009 12.556 1.00 92.88 92 TYR A C 1
ATOM 699 O O . TYR A 1 92 ? -6.347 3.504 13.567 1.00 92.88 92 TYR A O 1
ATOM 707 N N . ALA A 1 93 ? -6.580 4.767 11.726 1.00 92.56 93 ALA A N 1
ATOM 708 C CA . ALA A 1 93 ? -7.996 5.051 11.925 1.00 92.56 93 ALA A CA 1
ATOM 709 C C . ALA A 1 93 ? -8.821 3.751 11.993 1.00 92.56 93 ALA A C 1
ATOM 711 O O . ALA A 1 93 ? -9.686 3.600 12.853 1.00 92.56 93 ALA A O 1
ATOM 712 N N . LEU A 1 94 ? -8.476 2.758 11.167 1.00 93.81 94 LEU A N 1
ATOM 713 C CA . LEU A 1 94 ? -9.085 1.430 11.210 1.00 93.81 94 LEU A CA 1
ATOM 714 C C . LEU A 1 94 ? -8.797 0.685 12.528 1.00 93.81 94 LEU A C 1
ATOM 716 O O . LEU A 1 94 ? -9.674 0.005 13.051 1.00 93.81 94 LEU A O 1
ATOM 720 N N . ARG A 1 95 ? -7.593 0.832 13.100 1.00 92.88 95 ARG A N 1
ATOM 721 C CA . ARG A 1 95 ? -7.197 0.197 14.378 1.00 92.88 95 ARG A CA 1
ATOM 722 C C . ARG A 1 95 ? -7.962 0.711 15.591 1.00 92.88 95 ARG A C 1
ATOM 724 O O . ARG A 1 95 ? -8.087 -0.012 16.581 1.00 92.88 95 ARG A O 1
ATOM 731 N N . VAL A 1 96 ? -8.407 1.961 15.552 1.00 92.44 96 VAL A N 1
ATOM 732 C CA . VAL A 1 96 ? -9.136 2.589 16.663 1.00 92.44 96 VAL A CA 1
ATOM 733 C C . VAL A 1 96 ? -10.651 2.490 16.498 1.00 92.44 96 VAL A C 1
ATOM 735 O O . VAL A 1 96 ? -11.372 2.664 17.476 1.00 92.44 96 VAL A O 1
ATOM 738 N N . HIS A 1 97 ? -11.145 2.173 15.298 1.00 92.19 97 HIS A N 1
ATOM 739 C CA . HIS A 1 97 ? -12.578 2.104 15.031 1.00 92.19 97 HIS A CA 1
ATOM 740 C C . HIS A 1 97 ? -13.234 0.914 15.763 1.00 92.19 97 HIS A C 1
ATOM 742 O O . HIS A 1 97 ? -12.822 -0.232 15.551 1.00 92.19 97 HIS A O 1
ATOM 748 N N . PRO A 1 98 ? -14.275 1.136 16.591 1.00 91.81 98 PRO A N 1
ATOM 749 C CA . PRO A 1 98 ? -14.841 0.094 17.451 1.00 91.81 98 PRO A CA 1
ATOM 750 C C . PRO A 1 98 ? -15.430 -1.072 16.651 1.00 91.81 98 PRO A C 1
ATOM 752 O O . PRO A 1 98 ? -15.153 -2.230 16.954 1.00 91.81 98 PRO A O 1
ATOM 755 N N . GLU A 1 99 ? -16.172 -0.784 15.583 1.00 91.44 99 GLU A N 1
ATOM 756 C CA . GLU A 1 99 ? -16.795 -1.812 14.740 1.00 91.44 99 GLU A CA 1
ATOM 757 C C . GLU A 1 99 ? -15.757 -2.634 13.962 1.00 91.44 99 GLU A C 1
ATOM 759 O O . GLU A 1 99 ? -15.871 -3.853 13.837 1.00 91.44 99 GLU A O 1
ATOM 764 N N . ALA A 1 100 ? -14.672 -1.990 13.514 1.00 91.94 100 ALA A N 1
ATOM 765 C CA . ALA A 1 100 ? -13.610 -2.681 12.792 1.00 91.94 100 ALA A CA 1
ATOM 766 C C . ALA A 1 100 ? -12.865 -3.648 13.719 1.00 91.94 100 ALA A C 1
ATOM 768 O O . ALA A 1 100 ? -12.561 -4.769 13.318 1.00 91.94 100 ALA A O 1
ATOM 769 N N . ARG A 1 101 ? -12.629 -3.253 14.978 1.00 92.50 101 ARG A N 1
ATOM 770 C CA . ARG A 1 101 ? -12.035 -4.127 16.001 1.00 92.50 101 ARG A CA 1
ATOM 771 C C . ARG A 1 101 ? -12.942 -5.285 16.394 1.00 92.50 101 ARG A C 1
ATOM 773 O O . ARG A 1 101 ? -12.450 -6.373 16.674 1.00 92.50 101 ARG A O 1
ATOM 780 N N . GLN A 1 102 ? -14.260 -5.091 16.410 1.00 92.38 102 GLN A N 1
ATOM 781 C CA . GLN A 1 102 ? -15.186 -6.189 16.694 1.00 92.38 102 GLN A CA 1
ATOM 782 C C . GLN A 1 102 ? -15.064 -7.300 15.642 1.00 92.38 102 GLN A C 1
ATOM 784 O O . GLN A 1 102 ? -14.996 -8.475 16.019 1.00 92.38 102 GLN A O 1
ATOM 789 N N . LEU A 1 103 ? -14.957 -6.917 14.363 1.00 92.12 103 LEU A N 1
ATOM 790 C CA . LEU A 1 103 ? -14.889 -7.829 13.218 1.00 92.12 103 LEU A CA 1
ATOM 791 C C . LEU A 1 103 ? -13.489 -8.399 12.949 1.00 92.12 103 LEU A C 1
ATOM 793 O O . LEU A 1 103 ? -13.330 -9.614 12.883 1.00 92.12 103 LEU A O 1
ATOM 797 N N . LEU A 1 104 ? -12.469 -7.550 12.798 1.00 92.50 104 LEU A N 1
ATOM 798 C CA . LEU A 1 104 ? -11.094 -7.976 12.497 1.00 92.50 104 LEU A CA 1
ATOM 799 C C . LEU A 1 104 ? -10.338 -8.449 13.745 1.00 92.50 104 LEU A C 1
ATOM 801 O O . LEU A 1 104 ? -9.381 -9.214 13.627 1.00 92.50 104 LEU A O 1
ATOM 805 N N . GLY A 1 105 ? -10.774 -8.029 14.933 1.00 92.50 105 GLY A N 1
ATOM 806 C CA . GLY A 1 105 ? -10.107 -8.288 16.204 1.00 92.50 105 GLY A CA 1
ATOM 807 C C . GLY A 1 105 ? -9.071 -7.228 16.577 1.00 92.50 105 GLY A C 1
ATOM 808 O O . GLY A 1 105 ? -9.039 -6.119 16.039 1.00 92.50 105 GLY A O 1
ATOM 809 N N . ASP A 1 106 ? -8.212 -7.595 17.521 1.00 87.69 106 ASP A N 1
ATOM 810 C CA . ASP A 1 106 ? -7.066 -6.794 17.940 1.00 87.69 106 ASP A CA 1
ATOM 811 C C . ASP A 1 106 ? -5.886 -6.966 16.968 1.00 87.69 106 ASP A C 1
ATOM 813 O O . ASP A 1 106 ? -5.827 -7.947 16.225 1.00 87.69 106 ASP A O 1
ATOM 817 N N . GLU A 1 107 ? -4.970 -5.992 16.960 1.00 88.50 107 GLU A N 1
ATOM 818 C CA . GLU A 1 107 ? -3.764 -5.960 16.112 1.00 88.50 107 GLU A CA 1
ATOM 819 C C . GLU A 1 107 ? -4.027 -5.966 14.588 1.00 88.50 107 GLU A C 1
ATOM 821 O O . GLU A 1 107 ? -3.579 -6.831 13.836 1.00 88.50 107 GLU A O 1
ATOM 826 N N . ILE A 1 108 ? -4.736 -4.948 14.091 1.00 93.19 108 ILE A N 1
ATOM 827 C CA . ILE A 1 108 ? -4.992 -4.810 12.649 1.00 93.19 108 ILE A CA 1
ATOM 828 C C . ILE A 1 108 ? -3.700 -4.405 11.917 1.00 93.19 108 ILE A C 1
ATOM 830 O O . ILE A 1 108 ? -3.132 -3.331 12.136 1.00 93.19 108 ILE A O 1
ATOM 834 N N . THR A 1 109 ? -3.224 -5.254 11.014 1.00 92.75 109 THR A N 1
ATOM 835 C CA . THR A 1 109 ? -2.010 -5.062 10.211 1.00 92.75 109 THR A CA 1
ATOM 836 C C . THR A 1 109 ? -2.295 -5.279 8.727 1.00 92.75 109 THR A C 1
ATOM 838 O O . THR A 1 109 ? -3.398 -5.649 8.321 1.00 92.75 109 THR A O 1
ATOM 841 N N . TYR A 1 110 ? -1.310 -5.004 7.874 1.00 92.69 110 TYR A N 1
ATOM 842 C CA . TYR A 1 110 ? -1.404 -5.381 6.467 1.00 92.69 110 TYR A CA 1
ATOM 843 C C . TYR A 1 110 ? -1.396 -6.906 6.330 1.00 92.69 110 TYR A C 1
ATOM 845 O O . TYR A 1 110 ? -0.620 -7.587 6.999 1.00 92.69 110 TYR A O 1
ATOM 853 N N . LYS A 1 111 ? -2.201 -7.452 5.410 1.00 90.44 111 LYS A N 1
ATOM 854 C CA . LYS A 1 111 ? -2.234 -8.907 5.165 1.00 90.44 111 LYS A CA 1
ATOM 855 C C . LYS A 1 111 ? -0.889 -9.455 4.671 1.00 90.44 111 LYS A C 1
ATOM 857 O O . LYS A 1 111 ? -0.503 -10.569 5.012 1.00 90.44 111 LYS A O 1
ATOM 862 N N . TYR A 1 112 ? -0.174 -8.672 3.866 1.00 86.31 112 TYR A N 1
ATOM 863 C CA . TYR A 1 112 ? 1.104 -9.051 3.268 1.00 86.31 112 TYR A CA 1
ATOM 864 C C . TYR A 1 112 ? 2.200 -8.062 3.669 1.00 86.31 112 TYR A C 1
ATOM 866 O O . TYR A 1 112 ? 1.929 -6.874 3.827 1.00 86.31 112 TYR A O 1
ATOM 874 N N . LYS A 1 113 ? 3.454 -8.534 3.754 1.00 80.31 113 LYS A N 1
ATOM 875 C CA . LYS A 1 113 ? 4.627 -7.675 4.021 1.00 80.31 113 LYS A CA 1
ATOM 876 C C . LYS A 1 113 ? 4.805 -6.577 2.969 1.00 80.31 113 LYS A C 1
ATOM 878 O O . LYS A 1 113 ? 5.233 -5.479 3.296 1.00 80.31 113 LYS A O 1
ATOM 883 N N . MET A 1 114 ? 4.472 -6.891 1.719 1.00 80.56 114 MET A N 1
ATOM 884 C CA . MET A 1 114 ? 4.384 -5.934 0.623 1.00 80.56 114 MET A CA 1
ATOM 885 C C . MET A 1 114 ? 2.907 -5.834 0.220 1.00 80.56 114 MET A C 1
ATOM 887 O O . MET A 1 114 ? 2.455 -6.627 -0.610 1.00 80.56 114 MET A O 1
ATOM 891 N N . PRO A 1 115 ? 2.115 -4.951 0.853 1.00 82.00 115 PRO A N 1
ATOM 892 C CA . PRO A 1 115 ? 0.704 -4.834 0.529 1.00 82.00 115 PRO A CA 1
ATOM 893 C C . PRO A 1 115 ? 0.571 -4.276 -0.886 1.00 82.00 115 PRO A C 1
ATOM 895 O O . PRO A 1 115 ? 1.172 -3.258 -1.224 1.00 82.00 115 PRO A O 1
ATOM 898 N N . TRP A 1 116 ? -0.198 -4.955 -1.729 1.00 83.69 116 TRP A N 1
ATOM 899 C CA . TRP A 1 116 ? -0.530 -4.433 -3.046 1.00 83.69 116 TRP A CA 1
ATOM 900 C C . TRP A 1 116 ? -1.572 -3.323 -2.885 1.00 83.69 116 TRP A C 1
ATOM 902 O O . TRP A 1 116 ? -2.721 -3.604 -2.540 1.00 83.69 116 TRP A O 1
ATOM 912 N N . ILE A 1 117 ? -1.158 -2.068 -3.079 1.00 86.44 117 ILE A N 1
ATOM 913 C CA . ILE A 1 117 ? -2.048 -0.905 -2.986 1.00 86.44 117 ILE A CA 1
ATOM 914 C C . ILE A 1 117 ? -2.673 -0.692 -4.365 1.00 86.44 117 ILE A C 1
ATOM 916 O O . ILE A 1 117 ? -2.043 -0.157 -5.286 1.00 86.44 117 ILE A O 1
ATOM 920 N N . SER A 1 118 ? -3.928 -1.103 -4.506 1.00 86.19 118 SER A N 1
ATOM 921 C CA . SER A 1 118 ? -4.693 -0.889 -5.730 1.00 86.19 118 SER A CA 1
ATOM 922 C C . SER A 1 118 ? -5.337 0.491 -5.717 1.00 86.19 118 SER A C 1
ATOM 924 O O . SER A 1 118 ? -5.906 0.907 -4.709 1.00 86.19 118 SER A O 1
ATOM 926 N N . GLY A 1 119 ? -5.283 1.171 -6.863 1.00 87.81 119 GLY A N 1
ATOM 927 C CA . GLY A 1 119 ? -5.988 2.428 -7.095 1.00 87.81 119 GLY A CA 1
ATOM 928 C C . GLY A 1 119 ? -5.089 3.642 -7.348 1.00 87.81 119 GLY A C 1
ATOM 929 O O . GLY A 1 119 ? -3.888 3.523 -7.647 1.00 87.81 119 GLY A O 1
ATOM 930 N N . LYS A 1 120 ? -5.720 4.817 -7.299 1.00 88.88 120 LYS A N 1
ATOM 931 C CA . LYS A 1 120 ? -5.127 6.121 -7.595 1.00 88.88 120 LYS A CA 1
ATOM 932 C C . LYS A 1 120 ? -4.719 6.801 -6.295 1.00 88.88 120 LYS A C 1
ATOM 934 O O . LYS A 1 120 ? -5.513 6.953 -5.378 1.00 88.88 120 LYS A O 1
ATOM 939 N N . LEU A 1 121 ? -3.470 7.242 -6.240 1.00 88.38 121 LEU A N 1
ATOM 940 C CA . LEU A 1 121 ? -2.935 8.011 -5.124 1.00 88.38 121 LEU A CA 1
ATOM 941 C C . LEU A 1 121 ? -2.304 9.275 -5.698 1.00 88.38 121 LEU A C 1
ATOM 943 O O . LEU A 1 121 ? -1.092 9.346 -5.884 1.00 88.38 121 LEU A O 1
ATOM 947 N N . SER A 1 122 ? -3.141 10.246 -6.058 1.00 87.38 122 SER A N 1
ATOM 948 C CA . SER A 1 122 ? -2.694 11.525 -6.600 1.00 87.38 122 SER A CA 1
ATOM 949 C C . SER A 1 122 ? -2.921 12.620 -5.568 1.00 87.38 122 SER A C 1
ATOM 951 O O . SER A 1 122 ? -3.886 13.375 -5.636 1.00 87.38 122 SER A O 1
ATOM 953 N N . GLN A 1 123 ? -2.007 12.715 -4.600 1.00 84.12 123 GLN A N 1
ATOM 954 C CA . GLN A 1 123 ? -2.075 13.747 -3.557 1.00 84.12 123 GLN A CA 1
ATOM 955 C C . GLN A 1 123 ? -2.051 15.163 -4.150 1.00 84.12 123 GLN A C 1
ATOM 957 O O . GLN A 1 123 ? -2.787 16.030 -3.693 1.00 84.12 123 GLN A O 1
ATOM 962 N N . LEU A 1 124 ? -1.253 15.382 -5.205 1.00 86.38 124 LEU A N 1
ATOM 963 C CA . LEU A 1 124 ? -1.140 16.682 -5.876 1.00 86.38 124 LEU A CA 1
ATOM 964 C C . LEU A 1 124 ? -2.439 17.115 -6.563 1.00 86.38 124 LEU A C 1
ATOM 966 O O . LEU A 1 124 ? -2.804 18.284 -6.484 1.00 86.38 124 LEU A O 1
ATOM 970 N N . HIS A 1 125 ? -3.134 16.183 -7.221 1.00 84.94 125 HIS A N 1
ATOM 971 C CA . HIS A 1 125 ? -4.419 16.469 -7.871 1.00 84.94 125 HIS A CA 1
ATOM 972 C C . HIS A 1 125 ? -5.596 16.335 -6.900 1.00 84.94 125 HIS A C 1
ATOM 974 O O . HIS A 1 125 ? -6.732 16.596 -7.277 1.00 84.94 125 HIS A O 1
ATOM 980 N N . GLY A 1 126 ? -5.325 15.925 -5.660 1.00 88.25 126 GLY A N 1
ATOM 981 C CA . GLY A 1 126 ? -6.325 15.747 -4.625 1.00 88.25 126 GLY A CA 1
ATOM 982 C C . GLY A 1 126 ? -7.310 14.608 -4.888 1.00 88.25 126 GLY A C 1
ATOM 983 O O . GLY A 1 126 ? -8.403 14.664 -4.349 1.00 88.25 126 GLY A O 1
ATOM 984 N N . ASP A 1 127 ? -6.957 13.605 -5.697 1.00 91.00 127 ASP A N 1
ATOM 985 C CA . ASP A 1 127 ? -7.792 12.421 -5.961 1.00 91.00 127 ASP A CA 1
ATOM 986 C C . ASP A 1 127 ? -7.111 11.174 -5.386 1.00 91.00 127 ASP A C 1
ATOM 988 O O . ASP A 1 127 ? -6.028 10.758 -5.825 1.00 91.00 127 ASP A O 1
ATOM 992 N N . ILE A 1 128 ? -7.734 10.612 -4.353 1.00 93.06 128 ILE A N 1
ATOM 993 C CA . ILE A 1 128 ? -7.252 9.457 -3.609 1.00 93.06 128 ILE A CA 1
ATOM 994 C C . ILE A 1 128 ? -8.360 8.410 -3.635 1.00 93.06 128 ILE A C 1
ATOM 996 O O . ILE A 1 128 ? -9.407 8.586 -3.024 1.00 93.06 128 ILE A O 1
ATOM 1000 N N . ASP A 1 129 ? -8.111 7.295 -4.305 1.00 94.19 129 ASP A N 1
ATOM 1001 C CA . ASP A 1 129 ? -8.980 6.122 -4.337 1.00 94.19 129 ASP A CA 1
ATOM 1002 C C . ASP A 1 129 ? -8.072 4.912 -4.142 1.00 94.19 129 ASP A C 1
ATOM 1004 O O . ASP A 1 129 ? -7.389 4.481 -5.074 1.00 94.19 129 ASP A O 1
ATOM 1008 N N . ILE A 1 130 ?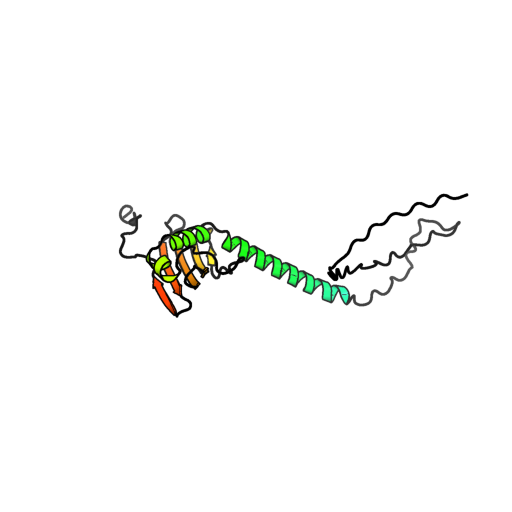 -7.970 4.443 -2.900 1.00 93.69 130 ILE A N 1
ATOM 1009 C CA . ILE A 1 130 ? -7.057 3.372 -2.509 1.00 93.69 130 ILE A CA 1
ATOM 1010 C C . ILE A 1 130 ? -7.818 2.196 -1.917 1.00 93.69 130 ILE A C 1
ATOM 1012 O O . ILE A 1 130 ? -8.820 2.339 -1.217 1.00 93.69 130 ILE A O 1
ATOM 1016 N N . SER A 1 131 ? -7.293 1.007 -2.180 1.00 94.31 131 SER A N 1
ATOM 1017 C CA . SER A 1 131 ? -7.781 -0.235 -1.603 1.00 94.31 131 SER A CA 1
ATOM 1018 C C . SER A 1 131 ? -6.613 -1.142 -1.254 1.00 94.31 131 SER A C 1
ATOM 1020 O O . SER A 1 131 ? -5.656 -1.270 -2.026 1.00 94.31 131 SER A O 1
ATOM 1022 N N . TYR A 1 132 ? -6.673 -1.752 -0.075 1.00 94.06 132 TYR A N 1
ATOM 1023 C CA . TYR A 1 132 ? -5.637 -2.663 0.391 1.00 94.06 132 TYR A CA 1
ATOM 1024 C C . TYR A 1 132 ? -6.182 -3.693 1.373 1.00 94.06 132 TYR A C 1
ATOM 1026 O O . TYR A 1 132 ? -7.162 -3.467 2.081 1.00 94.06 132 TYR A O 1
ATOM 1034 N N . ARG A 1 133 ? -5.540 -4.865 1.395 1.00 94.69 133 ARG A N 1
ATOM 1035 C CA . ARG A 1 133 ? -5.936 -5.961 2.279 1.00 94.69 133 ARG A CA 1
ATOM 1036 C C . ARG A 1 133 ? -5.347 -5.796 3.671 1.00 94.69 133 ARG A C 1
ATOM 1038 O O . ARG A 1 133 ? -4.138 -5.606 3.835 1.00 94.69 133 ARG A O 1
ATOM 1045 N N . VAL A 1 134 ? -6.210 -5.952 4.658 1.00 95.00 134 VAL A N 1
ATOM 1046 C CA . VAL A 1 134 ? -5.900 -5.902 6.081 1.00 95.00 134 VAL A CA 1
ATOM 1047 C C . VAL A 1 134 ? -6.166 -7.260 6.715 1.00 95.00 134 VAL A C 1
ATOM 1049 O O . VAL A 1 134 ? -7.026 -8.018 6.268 1.00 95.00 134 VAL A O 1
ATOM 1052 N N . LYS A 1 135 ? -5.400 -7.568 7.753 1.00 94.62 135 LYS A N 1
ATOM 1053 C CA . LYS A 1 135 ? -5.535 -8.771 8.564 1.00 94.62 135 LYS A CA 1
ATOM 1054 C C . LYS A 1 135 ? -5.534 -8.365 10.032 1.00 94.62 135 LYS A C 1
ATOM 1056 O O . LYS A 1 135 ? -4.689 -7.576 10.444 1.00 94.62 135 LYS A O 1
ATOM 1061 N N . GLY A 1 136 ? -6.463 -8.903 10.805 1.00 94.06 136 GLY A N 1
ATOM 1062 C CA . GLY A 1 136 ? -6.443 -8.846 12.262 1.00 94.06 136 GLY A CA 1
ATOM 1063 C C . GLY A 1 136 ? -6.338 -10.243 12.870 1.00 94.06 136 GLY A C 1
ATOM 1064 O O . GLY A 1 136 ? -6.057 -11.227 12.180 1.00 94.06 136 GLY A O 1
ATOM 1065 N N . THR A 1 137 ? -6.558 -10.329 14.178 1.00 93.75 137 THR A N 1
ATOM 1066 C CA . THR A 1 137 ? -6.546 -11.596 14.930 1.00 93.75 137 THR A CA 1
ATOM 1067 C C . THR A 1 137 ? -7.723 -12.512 14.597 1.00 93.75 137 THR A C 1
ATOM 1069 O O . THR A 1 137 ? -7.547 -13.728 14.574 1.00 93.75 137 THR A O 1
ATOM 1072 N N . LYS A 1 138 ? -8.911 -11.956 14.326 1.00 92.25 138 LYS A N 1
ATOM 1073 C CA . LYS A 1 138 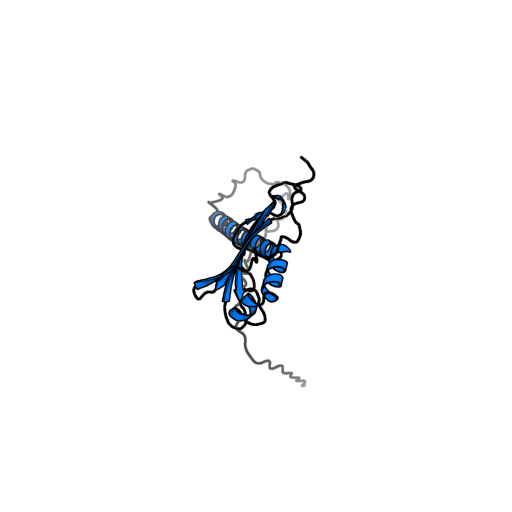? -10.144 -12.723 14.069 1.00 92.25 138 LYS A CA 1
ATOM 1074 C C . LYS A 1 138 ? -10.401 -12.992 12.592 1.00 92.25 138 LYS A C 1
ATOM 1076 O O . LYS A 1 138 ? -11.055 -13.975 12.263 1.00 92.25 138 LYS A O 1
ATOM 1081 N N . GLY A 1 139 ? -9.916 -12.125 11.707 1.00 91.50 139 GLY A N 1
ATOM 1082 C CA . GLY A 1 139 ? -10.224 -12.234 10.289 1.00 91.50 139 GLY A CA 1
ATOM 1083 C C . GLY A 1 139 ? -9.436 -11.283 9.408 1.00 91.50 1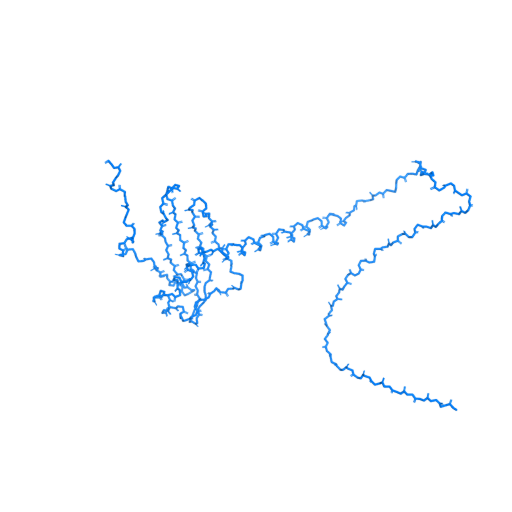39 GLY A C 1
ATOM 1084 O O . GLY A 1 139 ? -8.542 -10.557 9.849 1.00 91.50 139 GLY A O 1
ATOM 1085 N N . GLU A 1 140 ? -9.786 -11.299 8.133 1.00 94.81 140 GLU A N 1
ATOM 1086 C CA . GLU A 1 140 ? -9.167 -10.502 7.085 1.00 94.81 140 GLU A CA 1
ATOM 1087 C C . GLU A 1 140 ? -10.224 -9.848 6.195 1.00 94.81 140 GLU A C 1
ATOM 1089 O O . GLU A 1 140 ? -11.380 -10.274 6.142 1.00 94.81 140 GLU A O 1
ATOM 1094 N N . GLY A 1 141 ? -9.827 -8.762 5.538 1.00 94.81 141 GLY A N 1
ATOM 1095 C CA . GLY A 1 141 ? -10.716 -8.016 4.663 1.00 94.81 141 GLY A CA 1
ATOM 1096 C C . GLY A 1 141 ? -9.989 -7.025 3.763 1.00 94.81 141 GLY A C 1
ATOM 1097 O O . GLY A 1 141 ? -8.777 -6.808 3.855 1.00 94.81 141 GLY A O 1
ATOM 1098 N N . LEU A 1 142 ? -10.750 -6.410 2.869 1.00 95.06 142 LEU A N 1
ATOM 1099 C CA . LEU A 1 142 ? -10.333 -5.338 1.986 1.00 95.06 142 LEU A CA 1
ATOM 1100 C C . LEU A 1 142 ? -10.849 -4.006 2.529 1.00 95.06 142 LEU A C 1
ATOM 1102 O O . LEU A 1 142 ? -12.051 -3.753 2.558 1.00 95.06 142 LEU A O 1
ATOM 1106 N N . MET A 1 143 ? -9.928 -3.134 2.915 1.00 94.62 143 MET A N 1
ATOM 1107 C CA . MET A 1 143 ? -10.242 -1.755 3.253 1.00 94.62 143 MET A CA 1
ATOM 1108 C C . MET A 1 143 ? -10.232 -0.912 1.976 1.00 94.62 143 MET A C 1
ATOM 1110 O O . MET A 1 143 ? -9.349 -1.067 1.124 1.00 94.62 143 MET A O 1
ATOM 1114 N N . ARG A 1 144 ? -11.220 -0.029 1.843 1.00 95.00 144 ARG A N 1
ATOM 1115 C CA . ARG A 1 144 ? -11.366 0.917 0.740 1.00 95.00 144 ARG A CA 1
ATOM 1116 C C . ARG A 1 144 ? -11.522 2.324 1.293 1.00 95.00 144 ARG A C 1
ATOM 1118 O O . ARG A 1 144 ? -12.295 2.565 2.218 1.00 95.00 144 ARG A O 1
ATOM 1125 N N . PHE A 1 145 ? -10.785 3.255 0.708 1.00 94.69 145 PHE A N 1
ATOM 1126 C CA . PHE A 1 145 ? -10.820 4.655 1.090 1.00 94.69 145 PHE A CA 1
ATOM 1127 C C . PHE A 1 145 ? -10.807 5.531 -0.153 1.00 94.69 145 PHE A C 1
ATOM 1129 O O . PHE A 1 145 ? -9.931 5.395 -1.010 1.00 94.69 145 PHE A O 1
ATOM 1136 N N . LYS A 1 146 ? -11.774 6.444 -0.230 1.00 94.25 146 LYS A N 1
ATOM 1137 C CA . LYS A 1 146 ? -11.891 7.423 -1.299 1.00 94.25 146 LYS A CA 1
ATOM 1138 C C . LYS A 1 146 ? -12.056 8.820 -0.728 1.00 94.25 146 LYS A C 1
ATOM 1140 O O . LYS A 1 146 ? -13.017 9.088 -0.006 1.00 94.25 146 LYS A O 1
ATOM 1145 N N . SER A 1 147 ? -11.162 9.716 -1.117 1.00 91.88 147 SER A N 1
ATOM 1146 C CA . SER A 1 147 ? -11.222 11.133 -0.789 1.00 91.88 147 SER A CA 1
ATOM 1147 C C . SER A 1 147 ? -10.861 11.975 -2.003 1.00 91.88 147 SER A C 1
ATOM 1149 O O . SER A 1 147 ? -9.976 11.614 -2.781 1.00 91.88 147 SER A O 1
ATOM 1151 N N . VAL A 1 148 ? -11.569 13.090 -2.169 1.00 92.44 148 VAL A N 1
ATOM 1152 C CA . VAL A 1 148 ? -11.361 14.023 -3.275 1.00 92.44 148 VAL A CA 1
ATOM 1153 C C . VAL A 1 148 ? -11.278 15.457 -2.771 1.00 92.44 148 VAL A C 1
ATOM 1155 O O . VAL A 1 148 ? -11.885 15.819 -1.765 1.00 92.44 148 VAL A O 1
ATOM 1158 N N . ARG A 1 149 ? -10.545 16.294 -3.498 1.00 90.00 149 ARG A N 1
ATOM 1159 C CA . ARG A 1 149 ? -10.462 17.737 -3.283 1.00 90.00 149 ARG A CA 1
ATOM 1160 C C . ARG A 1 149 ? -11.065 18.442 -4.496 1.00 90.00 149 ARG A C 1
ATOM 1162 O O . ARG A 1 149 ? -10.502 18.365 -5.583 1.00 90.00 149 ARG A O 1
ATOM 1169 N N . LYS A 1 150 ? -12.193 19.140 -4.325 1.00 85.94 150 LYS A N 1
ATOM 1170 C CA . LYS A 1 150 ? -12.890 19.817 -5.441 1.00 85.94 150 LYS A CA 1
ATOM 1171 C C . LYS A 1 150 ? -12.108 21.009 -6.011 1.00 85.94 150 LYS A C 1
ATOM 1173 O O . LYS A 1 150 ? -12.113 21.228 -7.217 1.00 85.94 150 LYS A O 1
ATOM 1178 N N . THR A 1 151 ? -11.398 21.747 -5.157 1.00 86.44 151 THR A N 1
ATOM 1179 C CA . THR A 1 151 ? -10.689 22.988 -5.525 1.00 86.44 151 THR A CA 1
ATOM 1180 C C . THR A 1 151 ? -9.206 22.883 -5.182 1.00 86.44 151 THR A C 1
ATOM 1182 O O . THR A 1 151 ? -8.865 22.300 -4.158 1.00 86.44 151 THR A O 1
ATOM 1185 N N . ARG A 1 152 ? -8.300 23.518 -5.947 1.00 80.81 152 ARG A N 1
ATOM 1186 C CA . ARG A 1 152 ? -6.840 23.524 -5.668 1.00 80.81 152 ARG A CA 1
ATOM 1187 C C . ARG A 1 152 ? -6.482 23.967 -4.242 1.00 80.81 152 ARG A C 1
ATOM 1189 O O . ARG A 1 152 ? -5.457 23.530 -3.733 1.00 80.81 152 ARG A O 1
ATOM 1196 N N . MET A 1 153 ? -7.295 24.824 -3.625 1.00 82.31 153 MET A N 1
ATOM 1197 C CA . MET A 1 153 ? -7.143 25.283 -2.236 1.00 82.31 153 MET A CA 1
ATOM 1198 C C . MET A 1 153 ? -8.213 24.716 -1.286 1.00 82.31 153 MET A C 1
ATOM 1200 O O . MET A 1 153 ? -8.164 24.995 -0.096 1.00 82.31 153 MET A O 1
ATOM 1204 N N . GLY A 1 154 ? -9.129 23.873 -1.775 1.00 80.62 154 GLY A N 1
ATOM 1205 C CA . GLY A 1 154 ? -10.212 23.293 -0.970 1.00 80.62 154 GLY A CA 1
ATOM 1206 C C . GLY A 1 154 ? -9.723 22.272 0.059 1.00 80.62 154 GLY A C 1
ATOM 1207 O O . GLY A 1 154 ? -8.548 21.913 0.073 1.00 80.62 154 GLY A O 1
ATOM 1208 N N . MET A 1 155 ? -10.610 21.772 0.906 1.00 83.69 155 MET A N 1
ATOM 1209 C CA . MET A 1 155 ? -10.279 20.688 1.833 1.00 83.69 155 MET A CA 1
ATOM 1210 C C . MET A 1 155 ? -10.511 19.321 1.182 1.00 83.69 155 MET A C 1
ATOM 1212 O O . MET A 1 155 ? -11.141 19.216 0.128 1.00 83.69 155 MET A O 1
ATOM 1216 N N . PHE A 1 156 ? -9.939 18.280 1.783 1.00 85.38 156 PHE A N 1
ATOM 1217 C CA . PHE A 1 156 ? -10.193 16.904 1.373 1.00 85.38 156 PHE A CA 1
ATOM 1218 C C . PHE A 1 156 ? -11.542 16.455 1.928 1.00 85.38 156 PHE A C 1
ATOM 1220 O O . PHE A 1 156 ? -11.724 16.391 3.140 1.00 85.38 156 PHE A O 1
ATOM 1227 N N . GLU A 1 157 ? -12.464 16.118 1.035 1.00 88.81 157 GLU A N 1
ATOM 1228 C CA . GLU A 1 157 ? -13.742 15.506 1.380 1.00 88.81 157 GLU A CA 1
ATOM 1229 C C . GLU A 1 157 ? -13.568 13.987 1.337 1.00 88.81 157 GLU A C 1
ATOM 1231 O O . GLU A 1 157 ? -13.029 13.435 0.370 1.00 88.81 157 GLU A O 1
ATOM 1236 N N . THR A 1 158 ? -13.984 13.287 2.391 1.00 90.88 158 THR A N 1
ATOM 1237 C CA . THR A 1 158 ? -13.970 11.819 2.402 1.00 90.88 158 THR A CA 1
ATOM 1238 C C . THR A 1 158 ? -15.295 11.327 1.839 1.00 90.88 158 THR A C 1
ATOM 1240 O O . THR A 1 158 ? -16.333 11.508 2.457 1.00 90.88 158 THR A O 1
ATOM 1243 N N . LEU A 1 159 ? -15.271 10.709 0.657 1.00 91.25 159 LEU A N 1
ATOM 1244 C CA . LEU A 1 159 ? -16.483 10.221 -0.012 1.00 91.25 159 LEU A CA 1
ATOM 1245 C C . LEU A 1 159 ? -16.865 8.814 0.428 1.00 91.25 159 LEU A C 1
ATOM 1247 O O . LEU A 1 159 ? -18.033 8.434 0.394 1.00 91.25 159 LEU A O 1
ATOM 1251 N N . ARG A 1 160 ? -15.865 7.983 0.726 1.00 91.56 160 ARG A N 1
ATOM 1252 C CA . ARG A 1 160 ? -16.096 6.585 1.066 1.00 91.56 160 ARG A CA 1
ATOM 1253 C C . ARG A 1 160 ? -15.004 6.084 1.984 1.00 91.56 160 ARG A C 1
ATOM 1255 O O . ARG A 1 160 ? -13.821 6.242 1.687 1.00 91.56 160 ARG A O 1
ATOM 1262 N N . TRP A 1 161 ? -15.414 5.424 3.051 1.00 94.25 161 TRP A N 1
ATOM 1263 C CA . TRP A 1 161 ? -14.521 4.627 3.867 1.00 94.25 161 TRP A CA 1
ATOM 1264 C C . TRP A 1 161 ? -15.269 3.379 4.314 1.00 94.25 161 TRP A C 1
ATOM 1266 O O . TRP A 1 161 ? -16.220 3.458 5.091 1.00 94.25 161 TRP A O 1
ATOM 1276 N N . ASP A 1 162 ? -14.889 2.240 3.748 1.00 94.94 162 ASP A N 1
ATOM 1277 C CA . ASP A 1 162 ? -15.572 0.968 3.943 1.00 94.94 162 ASP A CA 1
ATOM 1278 C C . ASP A 1 162 ? -14.585 -0.190 4.109 1.00 94.94 162 ASP A C 1
ATOM 1280 O O . ASP A 1 162 ? -13.473 -0.192 3.573 1.00 94.94 162 ASP A O 1
ATOM 1284 N N . LEU A 1 163 ? -15.007 -1.183 4.885 1.00 95.00 163 LEU A N 1
ATOM 1285 C CA . LEU A 1 163 ? -14.300 -2.432 5.117 1.00 95.00 163 LEU A CA 1
ATOM 1286 C C . LEU A 1 163 ? -15.162 -3.582 4.606 1.00 95.00 163 LEU A C 1
ATOM 1288 O O . LEU A 1 163 ? -16.271 -3.799 5.086 1.00 95.00 163 LEU A O 1
ATOM 1292 N N . ILE A 1 164 ? -14.638 -4.326 3.640 1.00 95.38 164 ILE A N 1
ATOM 1293 C CA . ILE A 1 164 ? -15.272 -5.523 3.093 1.00 95.38 164 ILE A CA 1
ATOM 1294 C C . ILE A 1 164 ? -14.555 -6.725 3.697 1.00 95.38 164 ILE A C 1
ATOM 1296 O O . ILE A 1 164 ? -13.381 -6.946 3.415 1.00 95.38 164 ILE A O 1
ATOM 1300 N N . MET A 1 165 ? -15.238 -7.483 4.542 1.00 94.62 165 MET A N 1
ATOM 1301 C CA . MET A 1 165 ? -14.710 -8.726 5.104 1.00 94.62 165 MET A CA 1
ATOM 1302 C C . MET A 1 165 ? -14.654 -9.812 4.027 1.00 94.62 165 MET A C 1
ATOM 1304 O O . MET A 1 165 ? -15.474 -9.812 3.107 1.00 94.62 165 MET A O 1
ATOM 1308 N N . ASP A 1 166 ? -13.747 -10.779 4.172 1.00 91.50 166 ASP A N 1
ATOM 1309 C CA . ASP A 1 166 ? -13.679 -11.922 3.245 1.00 91.50 166 ASP A CA 1
ATOM 1310 C C . ASP A 1 166 ? -14.961 -12.796 3.301 1.00 91.50 166 ASP A C 1
ATOM 1312 O O . ASP A 1 166 ? -15.308 -13.446 2.317 1.00 91.50 166 ASP A O 1
ATOM 1316 N N . ASP A 1 167 ? -15.743 -12.694 4.385 1.00 88.81 167 ASP A N 1
ATOM 1317 C CA . ASP A 1 167 ? -17.090 -13.278 4.542 1.00 88.81 167 ASP A CA 1
ATOM 1318 C C . ASP A 1 167 ? -18.186 -12.578 3.704 1.00 88.81 167 ASP A C 1
ATOM 1320 O O . ASP A 1 167 ? -19.353 -12.965 3.751 1.00 88.81 167 ASP A O 1
ATOM 1324 N N . GLY A 1 168 ? -17.858 -11.490 2.999 1.00 86.81 168 GLY A N 1
ATOM 1325 C CA . GLY A 1 168 ? -18.800 -10.703 2.193 1.00 86.81 168 GLY A CA 1
ATOM 1326 C C . GLY A 1 168 ? -19.574 -9.623 2.959 1.00 86.81 168 GLY A C 1
ATOM 1327 O O . GLY A 1 168 ? -20.344 -8.878 2.352 1.00 86.81 168 GLY A O 1
ATOM 1328 N N . ARG A 1 169 ? -19.365 -9.480 4.275 1.00 88.75 169 ARG A N 1
ATOM 1329 C CA . ARG A 1 169 ? -19.951 -8.379 5.059 1.00 88.75 169 ARG A CA 1
ATOM 1330 C C . ARG A 1 169 ? -19.236 -7.072 4.736 1.00 88.75 169 ARG A C 1
ATOM 1332 O O . ARG A 1 169 ? -18.016 -6.993 4.864 1.00 88.75 169 ARG A O 1
ATOM 1339 N N . GLN A 1 170 ? -19.993 -6.048 4.363 1.00 90.81 170 GLN A N 1
ATOM 1340 C CA . GLN A 1 170 ? -19.476 -4.701 4.152 1.00 90.81 170 GLN A CA 1
ATOM 1341 C C . GLN A 1 170 ? -19.886 -3.809 5.319 1.00 90.81 170 GLN A C 1
ATOM 1343 O O . GLN A 1 170 ? -21.069 -3.695 5.630 1.00 90.81 170 GLN A O 1
ATOM 1348 N N . VAL A 1 171 ? -18.904 -3.160 5.932 1.00 90.44 171 VAL A N 1
ATOM 1349 C CA . VAL A 1 171 ? -19.101 -2.167 6.984 1.00 90.44 171 VAL A CA 1
ATOM 1350 C C . VAL A 1 171 ? -18.674 -0.807 6.469 1.00 90.44 171 VAL A C 1
ATOM 1352 O O . VAL A 1 171 ? -17.551 -0.640 5.992 1.00 90.44 171 VAL A O 1
ATOM 1355 N N . VAL A 1 172 ? -19.568 0.171 6.570 1.00 92.25 172 VAL A N 1
ATOM 1356 C CA . VAL A 1 172 ? -19.253 1.569 6.275 1.00 92.25 172 VAL A CA 1
ATOM 1357 C C . VAL A 1 172 ? -18.691 2.192 7.548 1.00 92.25 172 VAL A C 1
ATOM 1359 O O . VAL A 1 172 ? -19.397 2.329 8.536 1.00 92.25 172 VAL A O 1
ATOM 1362 N N . LEU A 1 173 ? -17.409 2.550 7.516 1.00 88.75 173 LEU A N 1
ATOM 1363 C CA . LEU A 1 173 ? -16.681 3.136 8.648 1.00 88.75 173 LEU A CA 1
ATOM 1364 C C . LEU A 1 173 ? -16.814 4.664 8.698 1.00 88.75 173 LEU A C 1
ATOM 1366 O O . LEU A 1 173 ? -16.405 5.303 9.665 1.00 88.75 173 LEU A O 1
ATOM 1370 N N . LEU A 1 174 ? -17.336 5.263 7.626 1.00 87.25 174 LEU A N 1
ATOM 1371 C CA . LEU A 1 174 ? -17.595 6.691 7.559 1.00 87.25 174 LEU A CA 1
ATOM 1372 C C . LEU A 1 174 ? -18.912 7.017 8.266 1.00 87.25 174 LEU A C 1
ATOM 1374 O O . LEU A 1 174 ? -19.994 6.710 7.765 1.00 87.25 174 LEU A O 1
ATOM 1378 N N . ASP A 1 175 ? -18.807 7.675 9.412 1.00 80.12 175 ASP A N 1
ATOM 1379 C CA . ASP A 1 175 ? -19.954 8.180 10.154 1.00 80.12 175 ASP A CA 1
ATOM 1380 C C . ASP A 1 175 ? -20.426 9.514 9.554 1.00 80.12 175 ASP A C 1
ATOM 1382 O O . ASP A 1 175 ? -20.033 10.585 10.008 1.00 80.12 175 ASP A O 1
ATOM 1386 N N . ASN A 1 176 ? -21.271 9.448 8.519 1.00 71.94 176 ASN A N 1
ATOM 1387 C CA . ASN A 1 176 ? -21.880 10.636 7.898 1.00 71.94 176 ASN A CA 1
ATOM 1388 C C . ASN A 1 176 ? -22.861 11.375 8.833 1.00 71.94 176 ASN A C 1
ATOM 1390 O O . ASN A 1 176 ? -23.397 12.413 8.453 1.00 71.94 176 ASN A O 1
ATOM 1394 N N . SER A 1 177 ? -23.162 10.825 10.019 1.00 64.88 177 SER A N 1
ATOM 1395 C CA . SER A 1 177 ? -24.099 11.434 10.971 1.00 64.88 177 SER A CA 1
ATOM 1396 C C . SER A 1 177 ? -23.432 12.454 11.895 1.00 64.88 177 SER A C 1
ATOM 1398 O O . SER A 1 177 ? -24.103 13.335 12.436 1.00 64.88 177 SER A O 1
ATOM 1400 N N . LYS A 1 178 ? -22.105 12.383 12.048 1.00 63.75 178 LYS A N 1
ATOM 1401 C CA . LYS A 1 178 ? -21.334 13.426 12.723 1.00 63.75 178 LYS A CA 1
ATOM 1402 C C . LYS A 1 178 ? -21.132 14.573 11.748 1.00 63.75 178 LYS A C 1
ATOM 1404 O O . LYS A 1 178 ? -20.577 14.369 10.675 1.00 63.75 178 LYS A O 1
ATOM 1409 N N . ALA A 1 179 ? -21.590 15.764 12.138 1.00 59.69 179 ALA A N 1
ATOM 1410 C CA . ALA A 1 179 ? -21.311 16.992 11.406 1.00 59.69 179 ALA A CA 1
ATOM 1411 C C . ALA A 1 179 ? -19.815 17.051 11.085 1.00 59.69 179 ALA A C 1
ATOM 1413 O O . ALA A 1 179 ? -18.992 16.804 11.976 1.00 59.69 179 ALA A O 1
ATOM 1414 N N . ASP A 1 180 ? -19.486 17.341 9.823 1.00 64.38 180 ASP A N 1
ATOM 1415 C CA . ASP A 1 180 ? -18.099 17.483 9.404 1.00 64.38 180 ASP A CA 1
ATOM 1416 C C . ASP A 1 180 ? -17.390 18.406 10.405 1.00 64.38 180 ASP A C 1
ATOM 1418 O O . ASP A 1 180 ? -17.884 19.505 10.674 1.00 64.38 180 ASP A O 1
ATOM 1422 N N . PRO A 1 181 ? -16.240 18.001 10.980 1.00 64.31 181 PRO A N 1
ATOM 1423 C CA . PRO A 1 181 ? -15.512 18.828 11.948 1.00 64.31 181 PRO A CA 1
ATOM 1424 C C . PRO A 1 181 ? -15.066 20.169 11.344 1.00 64.31 181 PRO A C 1
ATOM 1426 O O . PRO A 1 181 ? -14.648 21.075 12.063 1.00 64.31 181 PRO A O 1
ATOM 1429 N N . PHE A 1 182 ? -15.181 20.289 10.021 1.00 60.56 182 PHE A N 1
ATOM 1430 C CA . PHE A 1 182 ? -15.001 21.494 9.239 1.00 60.56 182 PHE A CA 1
ATOM 1431 C C . PHE A 1 182 ? -16.298 21.766 8.470 1.00 60.56 182 PHE A C 1
ATOM 1433 O O . PHE A 1 182 ? -16.381 21.415 7.291 1.00 60.56 182 PHE A O 1
ATOM 1440 N N . PRO A 1 183 ? -17.321 22.360 9.110 1.00 59.44 183 PRO A N 1
ATOM 1441 C CA . PRO A 1 183 ? -18.477 22.844 8.375 1.00 59.44 183 PRO A CA 1
ATOM 1442 C C . PRO A 1 183 ? -17.968 23.789 7.288 1.00 59.44 183 PRO A C 1
ATOM 1444 O O . PRO A 1 183 ? -17.147 24.672 7.551 1.00 59.44 183 PRO A O 1
ATOM 1447 N N . GLN A 1 184 ? -18.388 23.529 6.053 1.00 57.88 184 GLN A N 1
ATOM 1448 C CA . GLN A 1 184 ? -17.988 24.277 4.870 1.00 57.88 184 GLN A CA 1
ATOM 1449 C C . GLN A 1 184 ? -18.088 25.781 5.166 1.00 57.88 184 GLN A C 1
ATOM 1451 O O . GLN A 1 184 ? -19.182 26.309 5.351 1.00 57.88 184 GLN A O 1
ATOM 1456 N N . LEU A 1 185 ? -16.957 26.495 5.180 1.00 54.72 185 LEU A N 1
ATOM 1457 C CA . LEU A 1 185 ? -16.891 27.968 5.251 1.00 54.72 185 LEU A CA 1
ATOM 1458 C C . LEU A 1 185 ? -17.432 28.637 3.964 1.00 54.72 185 LEU A C 1
ATOM 1460 O O . LEU A 1 185 ? -17.037 29.736 3.590 1.00 54.72 185 LEU A O 1
ATOM 1464 N N . GLU A 1 186 ? -18.331 27.953 3.266 1.00 54.75 186 GLU A N 1
ATOM 1465 C CA . GLU A 1 186 ? -18.877 28.259 1.948 1.00 54.75 186 GLU A CA 1
ATOM 1466 C C . GLU A 1 186 ? -19.988 29.324 2.017 1.00 54.75 186 GLU A C 1
ATOM 1468 O O . GLU A 1 186 ? -20.488 29.759 0.989 1.00 54.75 186 GLU A O 1
ATOM 1473 N N . SER A 1 187 ? -20.336 29.816 3.214 1.00 54.41 187 SER A N 1
ATOM 1474 C CA . SER A 1 187 ? -21.367 30.842 3.415 1.00 54.41 187 SER A CA 1
ATOM 1475 C C . SER A 1 187 ? -20.848 32.276 3.610 1.00 54.41 187 SER A C 1
ATOM 1477 O O . SER A 1 187 ? -21.656 33.153 3.895 1.00 54.41 187 SER A O 1
ATOM 1479 N N . LEU A 1 188 ? -19.537 32.549 3.512 1.00 53.12 188 LEU A N 1
ATOM 1480 C CA . LEU A 1 188 ? -18.976 33.901 3.740 1.00 53.12 188 LEU A CA 1
ATOM 1481 C C . LEU A 1 188 ? -18.297 34.537 2.514 1.00 53.12 188 LEU A C 1
ATOM 1483 O O . LEU A 1 188 ? -17.497 35.459 2.668 1.00 53.12 188 LEU A O 1
ATOM 1487 N N . GLN A 1 189 ? -18.605 34.077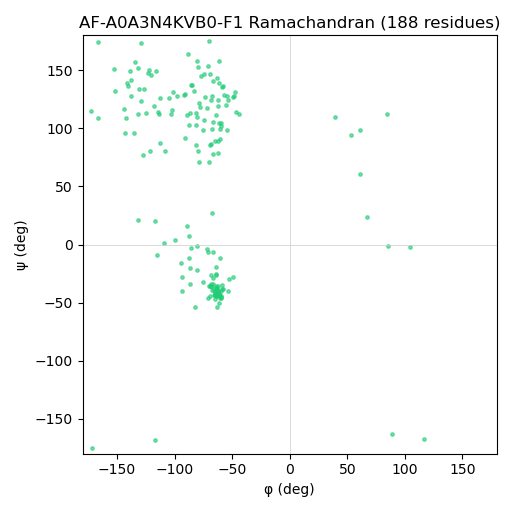 1.299 1.00 53.78 189 GLN A N 1
ATOM 1488 C CA . GLN A 1 189 ? -18.139 34.730 0.064 1.00 53.78 189 GLN A CA 1
ATOM 1489 C C . GLN A 1 189 ? -19.238 34.958 -0.994 1.00 53.78 189 GLN A C 1
ATOM 1491 O O . GLN A 1 189 ? -18.905 35.143 -2.163 1.00 53.78 189 GLN A O 1
ATOM 1496 N N . SER A 1 190 ? -20.522 34.965 -0.609 1.00 45.16 190 SER A N 1
ATOM 1497 C CA . SER A 1 190 ? -21.612 35.459 -1.472 1.00 45.16 190 SER A CA 1
ATOM 1498 C C . SER A 1 190 ? -21.813 36.959 -1.314 1.00 45.16 190 SER A C 1
ATOM 1500 O O . SER A 1 190 ? -21.988 37.369 -0.142 1.00 45.16 190 SER A O 1
#

InterPro domains:
  IPR014807 Cytochrome c oxidase assembly factor 1 [PF08695] (62-175)
  IPR042432 Cytochrome c oxidase assembly factor 1, fungi [PTHR28523] (27-181)

Sequence (190 aa):
MVIRTTNCCLFSSSSRYLLRNACSIRSRKITIAPKTGQVLTERRSDRALPAVGPRRSTLISVPVFLVILGASTLALFNYQKSSTSVVSSTLYALRVHPEARQLLGDEITYKYKMPWISGKLSQLHGDIDISYRVKGTKGEGLMRFKSVRKTRMGMFETLRWDLIMDDGRQVVLLDNSKADPFPQLESLQS

Mean predicted aligned error: 14.62 Å

Nearest PDB structures (foldseek):
  6k7d-assembly1_A  TM=5.705E-01  e=6.794E-02  Escherichia coli K-12
  2ciu-assembly1_A  TM=7.199E-01  e=2.431E-01  Saccharomyces cerevisiae
  6k7e-assembly1_A  TM=5.702E-01  e=2.431E-01  Escherichia coli K-12
  2mf7-assembly1_A  TM=6.067E-01  e=3.248E-01  Saccharomyces cerevisiae S288C
  6k8q-assembly1_A  TM=6.914E-01  e=1.466E+00  Saccharomyces cerevisiae S288C

Radius of gyration: 32.67 Å; Cα contacts (8 Å, |Δi|>4): 198; chains: 1; bounding box: 89×74×63 Å

Secondary structure (DSSP, 8-state):
-------------------------------PPPPTTS-TT---TTSPPP-----HHHHHHHHHHHHHHHHHHHHHHHHHHHTSHHHHHHHHHHHH-HHHHHHH-SS-EESSSS---EEEEETTTTEEEEEEEEE-SS-EEEEEEEEE-SSTTSPPEEEEEEEEETTS-EEE---TTSPPSS---TTS--

Organism: NCBI:txid1392247

Foldseek 3Di:
DDDDDDDDDDDDDDDPPPPVPPPPPPPPPPPDDDDPPDDPPDPPPPDDDPPDDDPVVVVPVVVVVVVVVVVVVVLVVLVVVCPDPVNVVLQVLLQPQPVSCVAQNHDKDFPDPRWRWDDDDCVQQQWDWTKTKIHHPRFIWIWIWTWGAPDNPGDIDTPFTWTQTPVRDIDTSDPPVPDDPDDPPVPPPD

Solvent-accessible surface area (backbone atoms only — not comparable to full-atom values): 12068 Å² total; per-residue (Å²): 133,86,88,86,84,86,80,91,79,89,81,83,81,89,79,92,72,82,76,77,74,80,75,74,77,72,79,74,79,74,78,75,81,81,62,95,90,62,76,93,76,74,76,69,82,84,60,78,74,78,84,79,67,86,62,65,66,59,72,51,49,51,58,53,48,51,50,54,50,50,52,50,51,52,53,49,53,36,52,54,58,55,70,31,69,69,50,54,49,53,51,49,53,46,61,68,33,68,70,49,31,71,60,25,28,63,77,64,40,63,63,42,99,76,47,68,62,45,73,46,80,33,75,91,74,30,41,36,38,41,34,39,52,34,27,29,72,67,34,48,29,40,39,38,42,29,34,41,30,92,41,101,84,53,65,79,44,76,80,42,36,35,39,35,34,78,89,69,53,72,44,74,73,58,67,82,84,55,76,60,97,67,68,75,79,77,81,80,82,125